Protein AF-A0A8C3SRJ4-F1 (afdb_monomer_lite)

pLDDT: mean 79.78, std 18.65, range [22.62, 96.81]

Radius of gyration: 18.65 Å; chains: 1; bounding box: 43×56×43 Å

Organism: Chelydra serpentina (NCBI:txid8475)

Foldseek 3Di:
DDDPPPPVDDQWAACADPVLNVQLLVVLLVLADPQWLVLSVVSVLCVLVVDDDPDPVVSVVVCNSNRTDSVSSVVVVVVVVVVVVVCVVVVNDDDDDDRPDPVVSLVVLLVLCVVQVQQKWFDDPQPQWTQRPNPRDTAGEDCSMSQNSHPVRDGPAGMWGADDFDPVPRRYTHTIGHDDPPSDDVPDDDPDPDDDDD

InterPro domains:
  IPR011709 DEAD-box helicase, OB fold [PF07717] (108-181)

Secondary structure (DSSP, 8-state):
--------S-TTB----HHHHHHHHHHHGGG--TTBHHHHHHHHHHHHHHS--S-HHHHHHHHHHTTB-HHHHHHHHHHHHHHHHHHHHTT---PPP-TTSHHHHHHHHHHHHHHHTTSEEEESSSSSEEEETTT--EEE--TTSHHHHSSSPPPPPSEEEEEEEETTTTTEEEEEEE--TT---TT-----------

Sequence (198 aa):
PFPACFSPASPCFVTPAARSEEAAALRRRALLHPDGDHFTLINVFNAFHSHPSPADELEEGWCRQHGLSGAGLRLAGVVRAELLEVMQRIELPVSPPAFGTDHNVLNLKRALISGYFLKVARDIDGSGNYVMLTHKHVAHLPPHCCYVVRRPPPRPPPWVLYHEFTISQDNCLRVVSEIQPHMECPGGGMAGEGLGEA

Structure (mmCIF, N/CA/C/O backbone):
data_AF-A0A8C3SRJ4-F1
#
_entry.id   AF-A0A8C3SRJ4-F1
#
loop_
_atom_site.group_PDB
_atom_site.id
_atom_site.type_symbol
_atom_site.label_atom_id
_atom_site.label_alt_id
_atom_site.label_comp_id
_atom_site.label_asym_id
_atom_site.label_entity_id
_atom_site.label_seq_id
_atom_site.pdbx_PDB_ins_code
_atom_site.Cartn_x
_atom_site.Cartn_y
_atom_site.Cartn_z
_atom_site.occupancy
_atom_site.B_iso_or_equiv
_atom_site.auth_seq_id
_atom_site.auth_comp_id
_atom_site.auth_asym_id
_atom_site.auth_atom_id
_atom_site.pdbx_PDB_model_num
ATOM 1 N N . PRO A 1 1 ? -13.735 20.406 -25.208 1.00 35.25 1 PRO A N 1
ATOM 2 C CA . PRO A 1 1 ? -13.379 20.750 -23.812 1.00 35.25 1 PRO A CA 1
ATOM 3 C C . PRO A 1 1 ? -13.973 19.711 -22.841 1.00 35.25 1 PRO A C 1
ATOM 5 O O . PRO A 1 1 ? -15.081 19.869 -22.350 1.00 35.25 1 PRO A O 1
ATOM 8 N N . PHE A 1 2 ? -13.261 18.601 -22.670 1.00 22.62 2 PHE A N 1
ATOM 9 C CA . PHE A 1 2 ? -13.611 17.420 -21.868 1.00 22.62 2 PHE A CA 1
ATOM 10 C C . PHE A 1 2 ? -12.277 16.834 -21.358 1.00 22.62 2 PHE A C 1
ATOM 12 O O . PHE A 1 2 ? -11.258 17.033 -22.018 1.00 22.62 2 PHE A O 1
ATOM 19 N N . PRO A 1 3 ? -12.232 16.143 -20.213 1.00 36.38 3 PRO A N 1
ATOM 20 C CA . PRO A 1 3 ? -12.130 16.712 -18.874 1.00 36.38 3 PRO A CA 1
ATOM 21 C C . PRO A 1 3 ? -10.800 16.318 -18.200 1.00 36.38 3 PRO A C 1
ATOM 23 O O . PRO A 1 3 ? -10.356 15.177 -18.281 1.00 36.38 3 PRO A O 1
ATOM 26 N N . ALA A 1 4 ? -10.184 17.240 -17.461 1.00 29.16 4 ALA A N 1
ATOM 27 C CA . ALA A 1 4 ? -9.038 16.945 -16.601 1.00 29.16 4 ALA A CA 1
ATOM 28 C C . ALA A 1 4 ? -9.515 16.440 -15.224 1.00 29.16 4 ALA A C 1
ATOM 30 O O . ALA A 1 4 ? -9.328 17.098 -14.209 1.00 29.16 4 ALA A O 1
ATOM 31 N N . CYS A 1 5 ? -10.164 15.274 -15.195 1.00 30.75 5 CYS A N 1
ATOM 32 C CA . CYS A 1 5 ? -10.421 14.507 -13.969 1.00 30.75 5 CYS A CA 1
ATOM 33 C C . CYS A 1 5 ? -9.916 13.077 -14.166 1.00 30.75 5 CYS A C 1
ATOM 35 O O . CYS A 1 5 ? -10.663 12.109 -14.120 1.00 30.75 5 CYS A O 1
ATOM 37 N N . PHE A 1 6 ? -8.617 12.952 -14.406 1.00 29.06 6 PHE A N 1
ATOM 38 C CA . PHE A 1 6 ? -7.892 11.719 -14.143 1.00 29.06 6 PHE A CA 1
ATOM 39 C C . PHE A 1 6 ? -6.779 12.110 -13.179 1.00 29.06 6 PHE A C 1
ATOM 41 O O . PHE A 1 6 ? -5.656 12.377 -13.590 1.00 29.06 6 PHE A O 1
ATOM 48 N N . SER A 1 7 ? -7.123 12.269 -11.897 1.00 34.28 7 SER A N 1
ATOM 49 C CA . SER A 1 7 ? -6.090 12.221 -10.866 1.00 34.28 7 SER A CA 1
ATOM 50 C C . SER A 1 7 ? -5.742 10.745 -10.712 1.00 34.28 7 SER A C 1
ATOM 52 O O . SER A 1 7 ? -6.595 9.975 -10.276 1.00 34.28 7 SER A O 1
ATOM 54 N N . PRO A 1 8 ? -4.538 10.315 -11.103 1.00 37.69 8 PRO A N 1
ATOM 55 C CA . PRO A 1 8 ? -4.132 8.923 -11.044 1.00 37.69 8 PRO A CA 1
ATOM 56 C C . PRO A 1 8 ? -3.558 8.584 -9.657 1.00 37.69 8 PRO A C 1
ATOM 58 O O . PRO A 1 8 ? -2.796 7.635 -9.508 1.00 37.69 8 PRO A O 1
ATOM 61 N N . ALA A 1 9 ? -3.855 9.396 -8.643 1.00 44.12 9 ALA A N 1
ATOM 62 C CA . ALA A 1 9 ? -3.396 9.173 -7.289 1.00 44.12 9 ALA A CA 1
ATOM 63 C C . ALA A 1 9 ? -4.431 8.337 -6.530 1.00 44.12 9 ALA A C 1
ATOM 65 O O . ALA A 1 9 ? -5.631 8.600 -6.623 1.00 44.12 9 ALA A O 1
ATOM 66 N N . SER A 1 10 ? -3.970 7.348 -5.754 1.00 54.66 10 SER A N 1
ATOM 67 C CA . SER A 1 10 ? -4.815 6.690 -4.752 1.00 54.66 10 SER A CA 1
ATOM 68 C C . SER A 1 10 ? -5.526 7.766 -3.923 1.00 54.66 10 SER A C 1
ATOM 70 O O . SER A 1 10 ? -4.912 8.805 -3.675 1.00 54.66 10 SER A O 1
ATOM 72 N N . PRO A 1 11 ? -6.767 7.557 -3.454 1.00 59.72 11 PRO A N 1
ATOM 73 C CA . PRO A 1 11 ? -7.612 8.627 -2.905 1.00 59.72 11 PRO A CA 1
ATOM 74 C C . PRO A 1 11 ? -6.983 9.412 -1.739 1.00 59.72 11 PRO A C 1
ATOM 76 O O . PRO A 1 11 ? -7.417 10.523 -1.442 1.00 59.72 11 PRO A O 1
ATOM 79 N N . CYS A 1 12 ? -5.946 8.861 -1.100 1.00 57.97 12 CYS A N 1
ATOM 80 C CA . CYS A 1 12 ? -5.184 9.483 -0.019 1.00 57.97 12 CYS A CA 1
ATOM 81 C C . CYS A 1 12 ? -3.989 10.339 -0.481 1.00 57.97 12 CYS A C 1
ATOM 83 O O . CYS A 1 12 ? -3.553 11.208 0.272 1.00 57.97 12 CYS A O 1
ATOM 85 N N . PHE A 1 13 ? -3.440 10.123 -1.678 1.00 63.12 13 PHE A N 1
ATOM 86 C CA . PHE A 1 13 ? -2.314 10.894 -2.206 1.00 63.12 13 PHE A CA 1
ATOM 87 C C . PHE A 1 13 ? -2.813 11.997 -3.140 1.00 63.12 13 PHE A C 1
ATOM 89 O O . PHE A 1 13 ? -3.710 11.797 -3.951 1.00 63.12 13 PHE A O 1
ATOM 96 N N . VAL A 1 14 ? -2.208 13.174 -3.041 1.00 68.62 14 VAL A N 1
ATOM 97 C CA . VAL A 1 14 ? -2.399 14.278 -3.984 1.00 68.62 14 VAL A CA 1
ATOM 98 C C . VAL A 1 14 ? -1.037 14.590 -4.584 1.00 68.62 14 VAL A C 1
ATOM 100 O O . VAL A 1 14 ? -0.013 14.455 -3.907 1.00 68.62 14 VAL A O 1
ATOM 103 N N . THR A 1 15 ? -1.006 14.991 -5.852 1.00 66.12 15 THR A N 1
ATOM 104 C CA . THR A 1 15 ? 0.202 15.564 -6.448 1.00 66.12 15 THR A CA 1
ATOM 105 C C . THR A 1 15 ? 0.353 16.990 -5.912 1.00 66.12 15 THR A C 1
ATOM 107 O O . THR A 1 15 ? -0.453 17.853 -6.272 1.00 66.12 15 THR A O 1
ATOM 110 N N . PRO A 1 16 ? 1.308 17.263 -5.004 1.00 59.84 16 PRO A N 1
ATOM 111 C CA . PRO A 1 16 ? 1.555 18.624 -4.538 1.00 59.84 16 PRO A CA 1
ATOM 112 C C . PRO A 1 16 ? 2.068 19.502 -5.692 1.00 59.84 16 PRO A C 1
ATOM 114 O O . PRO A 1 16 ? 2.528 19.002 -6.716 1.00 59.84 16 PRO A O 1
ATOM 117 N N . ALA A 1 17 ? 2.016 20.826 -5.528 1.00 64.06 17 ALA A N 1
ATOM 118 C CA . ALA A 1 17 ? 2.654 21.736 -6.477 1.00 64.06 17 ALA A CA 1
ATOM 119 C C . ALA A 1 17 ? 4.147 21.382 -6.627 1.00 64.06 17 ALA A C 1
ATOM 121 O O . ALA A 1 17 ? 4.797 21.068 -5.632 1.00 64.06 17 ALA A O 1
ATOM 122 N N . ALA A 1 18 ? 4.712 21.487 -7.836 1.00 63.03 18 ALA A N 1
ATOM 123 C CA . ALA A 1 18 ? 6.081 21.037 -8.138 1.00 63.03 18 ALA A CA 1
ATOM 124 C C . ALA A 1 18 ? 7.147 21.557 -7.147 1.00 63.03 18 ALA A C 1
ATOM 126 O O . ALA A 1 18 ? 8.089 20.856 -6.797 1.00 63.03 18 ALA A O 1
ATOM 127 N N . ARG A 1 19 ? 6.967 22.777 -6.617 1.00 60.31 19 ARG A N 1
ATOM 128 C CA . ARG A 1 19 ? 7.871 23.386 -5.625 1.00 60.31 19 ARG A CA 1
ATOM 129 C C . ARG A 1 19 ? 7.817 22.729 -4.237 1.00 60.31 19 ARG A C 1
ATOM 131 O O . ARG A 1 19 ? 8.781 22.832 -3.486 1.00 60.31 19 ARG A O 1
ATOM 138 N N . SER A 1 20 ? 6.700 22.106 -3.865 1.00 70.12 20 SER A N 1
ATOM 139 C CA . SER A 1 20 ? 6.521 21.431 -2.573 1.00 70.12 20 SER A CA 1
ATOM 140 C C . SER A 1 20 ? 6.596 19.907 -2.664 1.00 70.12 20 SER A C 1
ATOM 142 O O . SER A 1 20 ? 6.539 19.244 -1.629 1.00 70.12 20 SER A O 1
ATOM 144 N N . GLU A 1 21 ? 6.773 19.347 -3.861 1.00 74.50 21 GLU A N 1
ATOM 145 C CA . GLU A 1 21 ? 6.826 17.903 -4.090 1.00 74.50 21 GLU A CA 1
ATOM 146 C C . GLU A 1 2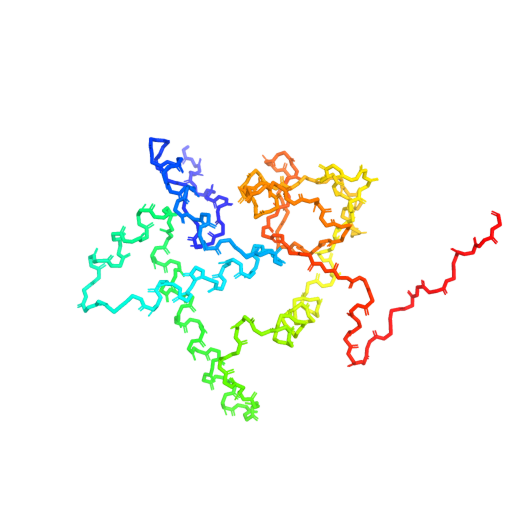1 ? 7.989 17.226 -3.368 1.00 74.50 21 GLU A C 1
ATOM 148 O O . GLU A 1 21 ? 7.778 16.255 -2.642 1.00 74.50 21 GLU A O 1
ATOM 153 N N . GLU A 1 22 ? 9.195 17.783 -3.467 1.00 78.25 22 GLU A N 1
ATOM 154 C CA . GLU A 1 22 ? 10.373 17.222 -2.803 1.00 78.25 22 GLU A CA 1
ATOM 155 C C . GLU A 1 22 ? 10.257 17.287 -1.272 1.00 78.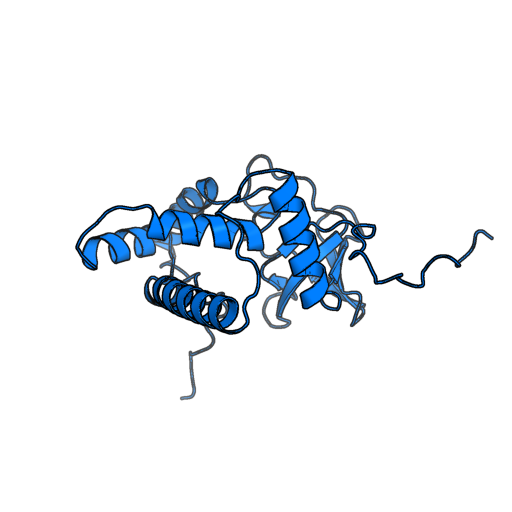25 22 GLU A C 1
ATOM 157 O O . GLU A 1 22 ? 10.558 16.319 -0.570 1.00 78.25 22 GLU A O 1
ATOM 162 N N . ALA A 1 23 ? 9.738 18.398 -0.742 1.00 82.31 23 ALA A N 1
ATOM 163 C CA . ALA A 1 23 ? 9.513 18.568 0.690 1.00 82.31 23 ALA A CA 1
ATOM 164 C C . ALA A 1 23 ? 8.436 17.607 1.222 1.00 82.31 23 ALA A C 1
ATOM 166 O O . ALA A 1 23 ? 8.608 17.013 2.290 1.00 82.31 23 ALA A O 1
ATOM 167 N N . ALA A 1 24 ? 7.344 17.420 0.475 1.00 82.56 24 ALA A N 1
ATOM 168 C CA . ALA A 1 24 ? 6.298 16.461 0.814 1.00 82.56 24 ALA A CA 1
ATOM 169 C C . ALA A 1 24 ? 6.824 15.021 0.753 1.00 82.56 24 ALA A C 1
ATOM 171 O O . ALA A 1 24 ? 6.585 14.239 1.675 1.00 82.56 24 ALA A O 1
ATOM 172 N N . ALA A 1 25 ? 7.596 14.680 -0.282 1.00 79.88 25 ALA A N 1
ATOM 173 C CA . ALA A 1 25 ? 8.234 13.376 -0.413 1.00 79.88 25 ALA A CA 1
ATOM 174 C C . ALA A 1 25 ? 9.190 13.097 0.754 1.00 79.88 25 ALA A C 1
ATOM 176 O O . ALA A 1 25 ? 9.154 12.005 1.320 1.00 79.88 25 ALA A O 1
ATOM 177 N N . LEU A 1 26 ? 9.993 14.086 1.164 1.00 83.94 26 LEU A N 1
ATOM 178 C CA . LEU A 1 26 ? 10.893 13.972 2.312 1.00 83.94 26 LEU A CA 1
ATOM 179 C C . LEU A 1 26 ? 10.125 13.698 3.610 1.00 83.94 26 LEU A C 1
ATOM 181 O O . LEU A 1 26 ? 10.503 12.796 4.354 1.00 83.94 26 LEU A O 1
ATOM 185 N N . ARG A 1 27 ? 9.028 14.420 3.859 1.00 85.81 27 ARG A N 1
ATOM 186 C CA . ARG A 1 27 ? 8.182 14.201 5.045 1.00 85.81 27 ARG A CA 1
ATOM 187 C C . ARG A 1 27 ? 7.527 12.821 5.031 1.00 85.81 27 ARG A C 1
ATOM 189 O O . ARG A 1 27 ? 7.536 12.131 6.047 1.00 85.81 27 ARG A O 1
ATOM 196 N N . ARG A 1 28 ? 7.045 12.368 3.868 1.00 86.06 28 ARG A N 1
ATOM 197 C CA . ARG A 1 28 ? 6.482 11.017 3.700 1.00 86.06 28 ARG A CA 1
ATOM 198 C C . ARG A 1 28 ? 7.488 9.907 3.994 1.00 86.06 28 ARG A C 1
ATOM 200 O O . ARG A 1 28 ? 7.049 8.822 4.359 1.00 86.06 28 ARG A O 1
ATOM 207 N N . ARG A 1 29 ? 8.806 10.146 3.894 1.00 87.06 29 ARG A N 1
ATOM 208 C CA . ARG A 1 29 ? 9.823 9.111 4.179 1.00 87.06 29 ARG A CA 1
ATOM 209 C C . ARG A 1 29 ? 9.685 8.507 5.573 1.00 87.06 29 ARG A C 1
ATOM 211 O O . ARG A 1 29 ? 9.890 7.308 5.712 1.00 87.06 29 ARG A O 1
ATOM 218 N N . ALA A 1 30 ? 9.304 9.310 6.567 1.00 88.69 30 ALA A N 1
ATOM 219 C CA . ALA A 1 30 ? 9.098 8.841 7.938 1.00 88.69 30 ALA A CA 1
ATOM 220 C C . ALA A 1 30 ? 7.876 7.914 8.086 1.00 88.69 30 ALA A C 1
ATOM 222 O O . ALA A 1 30 ? 7.791 7.164 9.051 1.00 88.69 30 ALA A O 1
ATOM 223 N N . LEU A 1 31 ? 6.944 7.954 7.129 1.00 91.25 31 LEU A N 1
ATOM 224 C CA . LEU A 1 31 ? 5.723 7.147 7.123 1.00 91.25 31 LEU A CA 1
ATOM 225 C C . LEU A 1 31 ? 5.881 5.851 6.312 1.00 91.25 31 LEU A C 1
ATOM 227 O O . LEU A 1 31 ? 5.009 4.984 6.379 1.00 91.25 31 LEU A O 1
ATOM 231 N N . LEU A 1 32 ? 6.973 5.702 5.551 1.00 92.25 32 LEU A N 1
ATOM 232 C CA . LEU A 1 32 ? 7.214 4.529 4.709 1.00 92.25 32 LEU A CA 1
ATOM 233 C C . LEU A 1 32 ? 7.404 3.280 5.569 1.00 92.25 32 LEU A C 1
ATOM 235 O O . LEU A 1 32 ? 8.258 3.241 6.453 1.00 92.25 32 LEU A O 1
ATOM 239 N N . HIS A 1 33 ? 6.650 2.234 5.255 1.00 93.12 33 HIS A N 1
ATOM 240 C CA . HIS A 1 33 ? 6.781 0.936 5.899 1.00 93.12 33 HIS A CA 1
ATOM 241 C C . HIS A 1 33 ? 7.671 0.002 5.060 1.00 93.12 33 HIS A C 1
ATOM 243 O O . HIS A 1 33 ? 7.551 -0.001 3.831 1.00 93.12 33 HIS A O 1
ATOM 249 N N . PRO A 1 34 ? 8.556 -0.808 5.674 1.00 91.62 34 PRO A N 1
ATOM 250 C CA . PRO A 1 34 ? 9.410 -1.741 4.936 1.00 91.62 34 PRO A CA 1
ATOM 251 C C . PRO A 1 34 ? 8.627 -2.793 4.137 1.00 91.62 34 PRO A C 1
ATOM 253 O O . PRO A 1 34 ? 9.031 -3.114 3.025 1.00 91.62 34 PRO A O 1
ATOM 256 N N . ASP A 1 35 ? 7.498 -3.271 4.664 1.00 92.25 35 ASP A N 1
ATOM 257 C CA . ASP A 1 35 ? 6.667 -4.300 4.016 1.00 92.25 35 ASP A CA 1
ATOM 258 C C . ASP A 1 35 ? 5.810 -3.818 2.833 1.00 92.25 35 ASP A C 1
ATOM 260 O O . ASP A 1 35 ? 5.137 -4.632 2.195 1.00 92.25 35 ASP A O 1
ATOM 264 N N . GLY A 1 36 ? 5.801 -2.519 2.519 1.00 93.25 36 GLY A N 1
ATOM 265 C CA . GLY A 1 36 ? 5.158 -2.024 1.303 1.00 93.25 36 GLY A CA 1
ATOM 266 C C . GLY A 1 36 ? 4.290 -0.781 1.453 1.00 93.25 36 GLY A C 1
ATOM 267 O O . GLY A 1 36 ? 4.077 -0.236 2.542 1.00 93.25 36 GLY A O 1
ATOM 268 N N . ASP A 1 37 ? 3.712 -0.371 0.331 1.00 93.06 37 ASP A N 1
ATOM 269 C CA . ASP A 1 37 ? 2.851 0.802 0.235 1.00 93.06 37 ASP A CA 1
ATOM 270 C C . ASP A 1 37 ? 1.503 0.592 0.944 1.00 93.06 37 ASP A C 1
ATOM 272 O O . ASP A 1 37 ? 0.995 1.530 1.551 1.00 93.06 37 ASP A O 1
ATOM 276 N N . HIS A 1 38 ? 0.939 -0.627 0.962 1.00 93.94 38 HIS A N 1
ATOM 277 C CA . HIS A 1 38 ? -0.300 -0.898 1.714 1.00 93.94 38 HIS A CA 1
ATOM 278 C C . HIS A 1 38 ? -0.115 -0.637 3.217 1.00 93.94 38 HIS A C 1
ATOM 280 O O . HIS A 1 38 ? -0.961 -0.029 3.867 1.00 93.94 38 HIS A O 1
ATOM 286 N N . PHE A 1 39 ? 1.033 -1.037 3.763 1.00 94.69 39 PHE A N 1
ATOM 287 C CA . PHE A 1 39 ? 1.398 -0.773 5.155 1.00 94.69 39 PHE A CA 1
ATOM 288 C C . PHE A 1 39 ? 1.703 0.711 5.385 1.00 94.69 39 PHE A C 1
ATOM 290 O O . PHE A 1 39 ? 1.330 1.278 6.409 1.00 94.69 39 PHE A O 1
ATOM 297 N N . THR A 1 40 ? 2.325 1.363 4.402 1.00 93.56 40 THR A N 1
ATOM 298 C CA . THR A 1 40 ? 2.552 2.814 4.410 1.00 93.56 40 THR A CA 1
ATOM 299 C C . THR A 1 40 ? 1.229 3.585 4.464 1.00 93.56 40 THR A C 1
ATOM 301 O O . THR A 1 40 ? 1.124 4.560 5.202 1.00 93.56 40 THR A O 1
ATOM 304 N N . LEU A 1 41 ? 0.188 3.144 3.752 1.00 93.19 41 LEU A N 1
ATOM 305 C CA . LEU A 1 41 ? -1.145 3.753 3.826 1.00 93.19 41 LEU A CA 1
ATOM 306 C C . LEU A 1 41 ? -1.750 3.646 5.234 1.00 93.19 41 LEU A C 1
ATOM 308 O O . LEU A 1 41 ? -2.363 4.605 5.702 1.00 93.19 41 LEU A O 1
ATOM 312 N N . ILE A 1 42 ? -1.525 2.531 5.937 1.00 93.56 42 ILE A N 1
ATOM 313 C CA . ILE A 1 42 ? -1.945 2.371 7.339 1.00 93.56 42 ILE A CA 1
ATOM 314 C C . ILE A 1 42 ? -1.169 3.333 8.248 1.00 93.56 42 ILE A C 1
ATOM 316 O O . ILE A 1 42 ? -1.778 4.004 9.080 1.00 93.56 42 ILE A O 1
ATOM 320 N N . ASN A 1 43 ? 0.147 3.472 8.058 1.00 93.56 43 ASN A N 1
ATOM 321 C CA . ASN A 1 43 ? 0.952 4.465 8.780 1.00 93.56 43 ASN A CA 1
ATOM 322 C C . ASN A 1 43 ? 0.435 5.888 8.569 1.00 93.56 43 ASN A C 1
ATOM 324 O O . ASN A 1 43 ? 0.293 6.639 9.530 1.00 93.56 43 ASN A O 1
ATOM 328 N N . VAL A 1 44 ? 0.142 6.254 7.320 1.00 92.62 44 VAL A N 1
ATOM 329 C CA . VAL A 1 44 ? -0.395 7.571 6.959 1.00 92.62 44 VAL A CA 1
ATOM 330 C C . VAL A 1 44 ? -1.740 7.811 7.645 1.00 92.62 44 VAL A C 1
ATOM 332 O O . VAL A 1 44 ? -1.940 8.870 8.236 1.00 92.62 44 VAL A O 1
ATOM 335 N N . PHE A 1 45 ? -2.639 6.825 7.603 1.00 91.69 45 PHE A N 1
ATOM 336 C CA . PHE A 1 45 ? -3.941 6.895 8.261 1.00 91.69 45 PHE A CA 1
ATOM 337 C C . PHE A 1 45 ? -3.807 7.056 9.780 1.00 91.69 45 PHE A C 1
ATOM 339 O O . PHE A 1 45 ? -4.438 7.938 10.362 1.00 91.69 45 PHE A O 1
ATOM 346 N N . ASN A 1 46 ? -2.959 6.245 10.418 1.00 91.44 46 ASN A N 1
ATOM 347 C CA . ASN A 1 46 ? -2.721 6.308 11.858 1.00 91.44 46 ASN A CA 1
ATOM 348 C C . ASN A 1 46 ? -2.087 7.642 12.262 1.00 91.44 46 ASN A C 1
ATOM 350 O O . ASN A 1 46 ? -2.522 8.242 13.238 1.00 91.44 46 ASN A O 1
ATOM 354 N N . ALA A 1 47 ? -1.106 8.133 11.499 1.00 90.38 47 ALA A N 1
ATOM 355 C CA . ALA A 1 47 ? -0.471 9.422 11.752 1.00 90.38 47 ALA A CA 1
ATOM 356 C C . ALA A 1 47 ? -1.495 10.561 11.679 1.00 90.38 47 ALA A C 1
ATOM 358 O O . ALA A 1 47 ? -1.576 11.354 12.615 1.00 90.38 47 ALA A O 1
ATOM 359 N N . PHE A 1 48 ? -2.330 10.577 10.634 1.00 88.00 48 PHE A N 1
ATOM 360 C CA . PHE A 1 48 ? -3.399 11.562 10.465 1.00 88.00 48 PHE A CA 1
ATOM 361 C C . PHE A 1 48 ? -4.355 11.600 11.670 1.00 88.00 48 PHE A C 1
ATOM 363 O O . PHE A 1 48 ? -4.623 12.679 12.184 1.00 88.00 48 PHE A O 1
ATOM 370 N N . HIS A 1 49 ? -4.787 10.441 12.180 1.00 84.69 49 HIS A N 1
ATOM 371 C CA . HIS A 1 49 ? -5.718 10.356 13.319 1.00 84.69 49 HIS A CA 1
ATOM 372 C C . HIS A 1 49 ? -5.046 10.479 14.698 1.00 84.69 49 HIS A C 1
ATOM 374 O O . HIS A 1 49 ? -5.725 10.711 15.695 1.00 84.69 49 HIS A O 1
ATOM 380 N N . SER A 1 50 ? -3.725 10.295 14.786 1.00 83.38 50 SER A N 1
ATOM 381 C CA . SER A 1 50 ? -2.970 10.419 16.040 1.00 83.38 50 SER A CA 1
ATOM 382 C C . SER A 1 50 ? -2.696 11.864 16.439 1.00 83.38 50 SER A C 1
ATOM 384 O O . SER A 1 50 ? -2.395 12.117 17.603 1.00 83.38 50 SER A O 1
ATOM 386 N N . HIS A 1 51 ? -2.774 12.804 15.493 1.00 68.62 51 HIS A N 1
ATOM 387 C CA . HIS A 1 51 ? -2.597 14.218 15.777 1.00 68.62 51 HIS A CA 1
ATOM 388 C C . HIS A 1 51 ? -3.805 14.726 16.576 1.00 68.62 51 HIS A C 1
ATOM 390 O O . HIS A 1 51 ? -4.907 14.795 16.037 1.00 68.62 51 HIS A O 1
ATOM 396 N N . PRO A 1 52 ? -3.630 15.101 17.857 1.00 53.97 52 PRO A N 1
ATOM 397 C CA . PRO A 1 52 ? -4.720 15.653 18.634 1.00 53.97 52 PRO A CA 1
ATOM 398 C C . PRO A 1 52 ? -4.901 17.101 18.183 1.00 53.97 52 PRO A C 1
ATOM 400 O O . PRO A 1 52 ? -4.095 17.963 18.543 1.00 53.97 52 PRO A O 1
ATOM 403 N N . SER A 1 53 ? -5.920 17.410 17.380 1.00 55.12 53 SER A N 1
ATOM 404 C CA . SER A 1 53 ? -6.307 18.811 17.242 1.00 55.12 53 SER A CA 1
ATOM 405 C C . SER A 1 53 ? -7.803 19.031 17.024 1.00 55.12 53 SER A C 1
ATOM 407 O O . SER A 1 53 ? -8.396 18.379 16.175 1.00 55.12 53 SER A O 1
ATOM 409 N N . PRO A 1 54 ? -8.411 19.972 17.768 1.00 47.59 54 PRO A N 1
ATOM 410 C CA . PRO A 1 54 ? -9.840 20.275 17.729 1.00 47.59 54 PRO A CA 1
ATOM 411 C C . PRO A 1 54 ? -10.257 21.228 16.585 1.00 47.59 54 PRO A C 1
ATOM 413 O O . PRO A 1 54 ? -11.281 21.895 16.709 1.00 47.59 54 PRO A O 1
ATOM 416 N N . ALA A 1 55 ? -9.484 21.342 15.496 1.00 58.00 55 ALA A N 1
ATOM 417 C CA . ALA A 1 55 ? -9.785 22.261 14.393 1.00 58.00 55 ALA A CA 1
ATOM 418 C C . ALA A 1 55 ? -9.375 21.699 13.019 1.00 58.00 55 ALA A C 1
ATOM 420 O O . ALA A 1 55 ? -8.205 21.371 12.802 1.00 58.00 55 ALA A O 1
ATOM 421 N N . ASP A 1 56 ? -10.325 21.696 12.076 1.00 61.75 56 ASP A N 1
ATOM 422 C CA . ASP A 1 56 ? -10.161 21.258 10.678 1.00 61.75 56 ASP A CA 1
ATOM 423 C C . ASP A 1 56 ? -8.945 21.905 9.974 1.00 61.75 56 ASP A C 1
ATOM 425 O O . ASP A 1 56 ? -8.295 21.299 9.120 1.00 61.75 56 ASP A O 1
ATOM 429 N N . GLU A 1 57 ? -8.577 23.132 10.359 1.00 61.22 57 GLU A N 1
ATOM 430 C CA . GLU A 1 57 ? -7.475 23.886 9.749 1.00 61.22 57 GLU A CA 1
ATOM 431 C C . GLU A 1 57 ? -6.089 23.263 9.999 1.00 61.22 57 GLU A C 1
ATOM 433 O O . GLU A 1 57 ? -5.213 23.317 9.123 1.00 61.22 57 GLU A O 1
ATOM 438 N N . LEU A 1 58 ? -5.875 22.653 11.173 1.00 62.59 58 LEU A N 1
ATOM 439 C CA . LEU A 1 58 ? -4.591 22.033 11.517 1.00 62.59 58 LEU A CA 1
ATOM 440 C C . LEU A 1 58 ? -4.412 20.693 10.780 1.00 62.59 58 LEU A C 1
ATOM 442 O O . LEU A 1 58 ? -3.311 20.388 10.307 1.00 62.59 58 LEU A O 1
ATOM 446 N N . GLU A 1 59 ? -5.504 19.941 10.607 1.00 68.12 59 GLU A N 1
ATOM 447 C CA . GLU A 1 59 ? -5.543 18.695 9.830 1.00 68.12 59 GLU A CA 1
ATOM 448 C C . GLU A 1 59 ? -5.247 18.935 8.346 1.00 68.12 59 GLU A C 1
ATOM 450 O O . GLU A 1 59 ? -4.437 18.228 7.729 1.00 68.12 59 GLU A O 1
ATOM 455 N N . GLU A 1 60 ? -5.852 19.972 7.760 1.00 75.44 60 GLU A N 1
ATOM 456 C CA . GLU A 1 60 ? -5.561 20.351 6.380 1.00 75.44 60 GLU A CA 1
ATOM 457 C C . GLU A 1 60 ? -4.118 20.833 6.204 1.00 75.44 60 GLU A C 1
ATOM 459 O O . GLU A 1 60 ? -3.484 20.543 5.184 1.00 75.44 60 GLU A O 1
ATOM 464 N N . GLY A 1 61 ? -3.573 21.546 7.194 1.00 83.75 61 GLY A N 1
ATOM 465 C CA . GLY A 1 61 ? -2.169 21.949 7.216 1.00 83.75 61 GLY A CA 1
ATOM 466 C C . GLY A 1 61 ? -1.226 20.749 7.135 1.00 83.75 61 GLY A C 1
ATOM 467 O O . GLY A 1 61 ? -0.312 20.740 6.303 1.00 83.75 61 GLY A O 1
ATOM 468 N N . TRP A 1 62 ? -1.478 19.713 7.940 1.00 86.19 62 TRP A N 1
ATOM 469 C CA . TRP A 1 62 ? -0.694 18.478 7.917 1.00 86.19 62 TRP A CA 1
ATOM 470 C C . TRP A 1 62 ? -0.802 17.756 6.572 1.00 86.19 62 TRP A C 1
ATOM 472 O O . TRP A 1 62 ? 0.225 17.397 5.984 1.00 86.19 62 TRP A O 1
ATOM 482 N N . CYS A 1 63 ? -2.019 17.613 6.038 1.00 87.44 63 CYS A N 1
ATOM 483 C CA . CYS A 1 63 ? -2.245 16.986 4.737 1.00 87.44 63 CYS A CA 1
ATOM 484 C C . CYS A 1 63 ? -1.505 17.730 3.623 1.00 87.44 63 CYS A C 1
ATOM 486 O O . CYS A 1 63 ? -0.780 17.104 2.853 1.00 87.44 63 CYS A O 1
ATOM 488 N N . ARG A 1 64 ? -1.593 19.066 3.575 1.00 84.94 64 ARG A N 1
ATOM 489 C CA . ARG A 1 64 ? -0.872 19.887 2.586 1.00 84.94 64 ARG A CA 1
ATOM 490 C C . ARG A 1 64 ? 0.641 19.690 2.665 1.00 84.94 64 ARG A C 1
ATOM 492 O O . ARG A 1 64 ? 1.282 19.508 1.632 1.00 84.94 64 ARG A O 1
ATOM 499 N N . GLN A 1 65 ? 1.212 19.680 3.871 1.00 86.44 65 GLN A N 1
ATOM 500 C CA . GLN A 1 65 ? 2.654 19.478 4.064 1.00 86.44 65 GLN A CA 1
ATOM 501 C C . GLN A 1 65 ? 3.130 18.105 3.583 1.00 86.44 65 GLN A C 1
ATOM 503 O O . GLN A 1 65 ? 4.247 17.988 3.084 1.00 86.44 65 GLN A O 1
ATOM 508 N N . HIS A 1 66 ? 2.288 17.081 3.711 1.00 86.94 66 HIS A N 1
ATOM 509 C CA . HIS A 1 66 ? 2.577 15.725 3.252 1.00 86.94 66 HIS A CA 1
ATOM 510 C C . HIS A 1 66 ? 2.019 15.448 1.847 1.00 86.94 66 HIS A C 1
ATOM 512 O O . HIS A 1 66 ? 2.117 14.321 1.378 1.00 86.94 66 HIS A O 1
ATOM 518 N N . GLY A 1 67 ? 1.424 16.428 1.157 1.00 86.50 67 GLY A N 1
ATOM 519 C CA . GLY A 1 67 ? 0.745 16.251 -0.135 1.00 86.50 67 GLY A CA 1
ATOM 520 C C . GLY A 1 67 ? -0.380 15.201 -0.115 1.00 86.50 67 GLY A C 1
ATOM 521 O O . GLY A 1 67 ? -0.539 14.443 -1.063 1.00 86.50 67 GLY A O 1
ATOM 522 N N . LEU A 1 68 ? -1.090 15.051 0.992 1.00 88.00 68 LEU A N 1
ATOM 523 C CA . LEU A 1 68 ? -2.156 14.066 1.160 1.00 88.00 68 LEU A CA 1
ATOM 524 C C . LEU A 1 68 ? -3.529 14.708 0.961 1.00 88.00 68 LEU A C 1
ATOM 526 O O . LEU A 1 68 ? -3.696 15.921 1.099 1.00 88.00 68 LEU A O 1
ATOM 530 N N . SER A 1 69 ? -4.520 13.878 0.657 1.00 87.81 69 SER A N 1
ATOM 531 C CA . SER A 1 69 ? -5.918 14.289 0.560 1.00 87.81 69 SER A CA 1
ATOM 532 C C . SER A 1 69 ? -6.571 14.182 1.934 1.00 87.81 69 SER A C 1
ATOM 534 O O . SER A 1 69 ? -6.894 13.081 2.381 1.00 87.81 69 SER A O 1
ATOM 536 N N . GLY A 1 70 ? -6.805 15.318 2.598 1.00 86.31 70 GLY A N 1
ATOM 537 C CA . GLY A 1 70 ? -7.542 15.335 3.868 1.00 86.31 70 GLY A CA 1
ATOM 538 C C . GLY A 1 70 ? -8.960 14.777 3.717 1.00 86.31 70 GLY A C 1
ATOM 539 O O . GLY A 1 70 ? -9.409 13.986 4.539 1.00 86.31 70 GLY A O 1
ATOM 540 N N . ALA A 1 71 ? -9.634 15.092 2.605 1.00 86.12 71 ALA A N 1
ATOM 541 C CA . ALA A 1 71 ? -10.944 14.528 2.283 1.00 86.12 71 ALA A CA 1
ATOM 542 C C . ALA A 1 71 ? -10.895 12.998 2.115 1.00 86.12 71 ALA A C 1
ATOM 544 O O . ALA A 1 71 ? -11.765 12.300 2.631 1.00 86.12 71 ALA A O 1
ATOM 545 N N . GLY A 1 72 ? -9.862 12.475 1.446 1.00 87.50 72 GLY A N 1
ATOM 546 C CA . GLY A 1 72 ? -9.667 11.033 1.281 1.00 87.50 72 GLY A CA 1
ATOM 547 C C . GLY A 1 72 ? -9.421 10.315 2.608 1.00 87.50 72 GLY A C 1
ATOM 548 O O . GLY A 1 72 ? -9.996 9.256 2.848 1.00 87.50 72 GLY A O 1
ATOM 549 N N . LEU A 1 73 ? -8.625 10.911 3.500 1.00 89.31 73 LEU A N 1
ATOM 550 C CA . LEU A 1 73 ? -8.336 10.343 4.822 1.00 89.31 73 LEU A CA 1
ATOM 551 C C . LEU A 1 73 ? -9.550 10.381 5.759 1.00 89.31 73 LEU A C 1
ATOM 553 O O . LEU A 1 73 ? -9.803 9.393 6.450 1.00 89.31 73 LEU A O 1
ATOM 557 N N . ARG A 1 74 ? -10.344 11.460 5.733 1.00 87.88 74 ARG A N 1
ATOM 558 C CA . ARG A 1 74 ? -11.620 11.528 6.465 1.00 87.88 74 ARG A CA 1
ATOM 559 C C . ARG A 1 74 ? -12.618 10.491 5.961 1.00 87.88 74 ARG A C 1
ATOM 561 O O . ARG A 1 74 ? -13.216 9.785 6.768 1.00 87.88 74 ARG A O 1
ATOM 568 N N . LEU A 1 75 ? -12.752 10.344 4.640 1.00 88.94 75 LEU A N 1
ATOM 569 C CA . LEU A 1 75 ? -13.603 9.309 4.050 1.00 88.94 75 LEU A CA 1
ATOM 570 C C . LEU A 1 75 ? -13.149 7.906 4.473 1.00 88.94 75 LEU A C 1
ATOM 572 O O . LEU A 1 75 ? -13.981 7.087 4.847 1.00 88.94 75 LEU A O 1
ATOM 576 N N . ALA A 1 76 ? -11.840 7.639 4.483 1.00 89.88 76 ALA A N 1
ATOM 577 C CA . ALA A 1 76 ? -11.310 6.372 4.982 1.00 89.88 76 ALA A CA 1
ATOM 578 C C . ALA A 1 76 ? -11.672 6.130 6.461 1.00 89.88 76 ALA A C 1
ATOM 580 O O . ALA A 1 76 ? -11.951 4.993 6.840 1.00 89.88 76 ALA A O 1
ATOM 581 N N . GLY A 1 77 ? -11.708 7.184 7.285 1.00 90.81 77 GLY A N 1
ATOM 582 C CA . GLY A 1 77 ? -12.147 7.116 8.681 1.00 90.81 77 GLY A CA 1
ATOM 583 C C . GLY A 1 77 ? -13.620 6.724 8.813 1.00 90.81 77 GLY A C 1
ATOM 584 O O . GLY A 1 77 ? -13.937 5.813 9.578 1.00 90.81 77 GLY A O 1
ATOM 585 N N . VAL A 1 78 ? -14.492 7.345 8.012 1.00 91.00 78 VAL A N 1
ATOM 586 C CA . VAL A 1 78 ? -15.929 7.019 7.945 1.00 91.00 78 VAL A CA 1
ATOM 587 C C . VAL A 1 78 ? -16.138 5.569 7.508 1.00 91.00 78 VAL A C 1
ATOM 589 O O . VAL A 1 78 ? -16.758 4.799 8.235 1.00 91.00 78 VAL A O 1
ATOM 592 N N . VAL A 1 79 ? -15.537 5.158 6.387 1.00 93.31 79 VAL A N 1
ATOM 593 C CA . VAL A 1 79 ? -15.653 3.782 5.869 1.00 93.31 79 VAL A CA 1
ATOM 594 C C . VAL A 1 79 ? -15.147 2.762 6.892 1.00 93.31 79 VAL A C 1
ATOM 596 O O . VAL A 1 79 ? -15.747 1.705 7.073 1.00 93.31 79 VAL A O 1
ATOM 599 N N . ARG A 1 80 ? -14.058 3.064 7.609 1.00 92.62 80 ARG A N 1
ATOM 600 C CA . ARG A 1 80 ? -13.547 2.187 8.671 1.00 92.62 80 ARG A CA 1
ATOM 601 C C . ARG A 1 80 ? -14.540 2.042 9.830 1.00 92.62 80 ARG A C 1
ATOM 603 O O . ARG A 1 80 ? -14.643 0.945 10.377 1.00 92.62 80 ARG A O 1
ATOM 610 N N . ALA A 1 81 ? -15.230 3.114 10.220 1.00 93.25 81 ALA A N 1
ATOM 611 C CA . ALA A 1 81 ? -16.253 3.066 11.265 1.00 93.25 81 ALA A CA 1
ATOM 612 C C . ALA A 1 81 ? -17.469 2.237 10.821 1.00 93.25 81 ALA A C 1
ATOM 614 O O . ALA A 1 81 ? -17.888 1.344 11.552 1.00 93.25 81 ALA A O 1
ATOM 615 N N . GLU A 1 82 ? -17.952 2.441 9.593 1.00 95.94 82 GLU A N 1
ATOM 616 C CA . GLU A 1 82 ? -19.061 1.663 9.020 1.00 95.94 82 GLU A CA 1
ATOM 617 C C . GLU A 1 82 ? -18.729 0.165 8.938 1.00 95.94 82 GLU A C 1
ATOM 619 O O . GLU A 1 82 ? -19.534 -0.684 9.321 1.00 95.94 82 GLU A O 1
ATOM 624 N N . LEU A 1 83 ? -17.516 -0.184 8.493 1.00 93.62 83 LEU A N 1
ATOM 625 C CA . LEU A 1 83 ? -17.064 -1.577 8.464 1.00 93.62 83 LEU A CA 1
ATOM 626 C C . LEU A 1 83 ? -17.029 -2.193 9.868 1.00 93.62 83 LEU A C 1
ATOM 628 O O . LEU A 1 83 ? -17.415 -3.350 10.031 1.00 93.62 83 LEU A O 1
ATOM 632 N N . LEU A 1 84 ? -16.603 -1.432 10.881 1.00 94.00 84 LEU A N 1
ATOM 633 C CA . LEU A 1 84 ? -16.590 -1.899 12.266 1.00 94.00 84 LEU A CA 1
ATOM 634 C C . LEU A 1 84 ? -18.010 -2.162 12.787 1.00 94.00 84 LEU A C 1
ATOM 636 O O . LEU A 1 84 ? -18.239 -3.198 13.411 1.00 94.00 84 LEU A O 1
ATOM 640 N N . GLU A 1 85 ? -18.961 -1.272 12.500 1.00 95.75 85 GLU A N 1
ATOM 641 C CA . GLU A 1 85 ? -20.372 -1.461 12.860 1.00 95.75 85 GLU A CA 1
ATOM 642 C C . GLU A 1 85 ? -20.960 -2.713 12.201 1.00 95.75 85 GLU A C 1
ATOM 644 O O . GLU A 1 85 ? -21.637 -3.507 12.859 1.00 95.75 85 GLU A O 1
ATOM 649 N N . VAL A 1 86 ? -20.662 -2.937 10.917 1.00 96.56 86 VAL A N 1
ATOM 650 C CA . VAL A 1 86 ? -21.090 -4.151 10.210 1.00 96.56 86 VAL A CA 1
ATOM 651 C C . VAL A 1 86 ? -20.496 -5.390 10.869 1.00 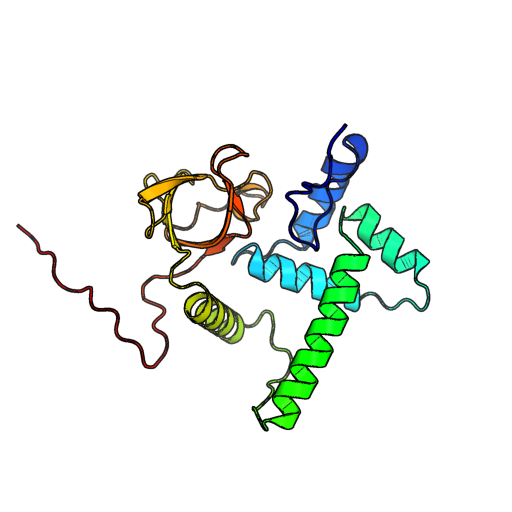96.56 86 VAL A C 1
ATOM 653 O O . VAL A 1 86 ? -21.253 -6.307 11.178 1.00 96.56 86 VAL A O 1
ATOM 656 N N . MET A 1 87 ? -19.183 -5.415 11.131 1.00 95.12 87 MET A N 1
ATOM 657 C CA . MET A 1 87 ? -18.509 -6.544 11.788 1.00 95.12 87 MET A CA 1
ATOM 658 C C . MET A 1 87 ? -19.131 -6.869 13.150 1.00 95.12 87 MET A C 1
ATOM 660 O O . MET A 1 87 ? -19.379 -8.037 13.438 1.00 95.12 87 MET A O 1
ATOM 664 N N . GLN A 1 88 ? -19.432 -5.848 13.956 1.00 94.94 88 GLN A N 1
ATOM 665 C CA . GLN A 1 88 ? -20.100 -6.016 15.249 1.00 94.94 88 GLN A CA 1
ATOM 666 C C . GLN A 1 88 ? -21.519 -6.571 15.090 1.00 94.94 88 GLN A C 1
ATOM 668 O O . GLN A 1 88 ? -21.915 -7.465 15.834 1.00 94.94 88 GLN A O 1
ATOM 673 N N . ARG A 1 89 ? -22.274 -6.088 14.097 1.00 96.44 89 ARG A N 1
ATOM 674 C CA . ARG A 1 89 ? -23.644 -6.542 13.818 1.00 96.44 89 ARG A CA 1
ATOM 675 C C . ARG A 1 89 ? -23.717 -8.010 13.398 1.00 96.44 89 ARG A C 1
ATOM 677 O O . ARG A 1 89 ? -24.715 -8.662 13.689 1.00 96.44 89 ARG A O 1
ATOM 684 N N . ILE A 1 90 ? -22.701 -8.513 12.699 1.00 96.81 90 ILE A N 1
ATOM 685 C CA . ILE A 1 90 ? -22.605 -9.928 12.304 1.00 96.81 90 ILE A CA 1
ATOM 686 C C . ILE A 1 90 ? -21.788 -10.770 13.294 1.00 96.81 90 ILE A C 1
ATOM 688 O O . ILE A 1 90 ? -21.402 -11.886 12.961 1.00 96.81 90 ILE A O 1
ATOM 692 N N . GLU A 1 91 ? -21.514 -10.230 14.487 1.00 94.62 91 GLU A N 1
ATOM 693 C CA . GLU A 1 91 ? -20.799 -10.903 15.580 1.00 94.62 91 GLU A CA 1
ATOM 694 C C . GLU A 1 91 ? -19.407 -11.429 15.182 1.00 94.62 91 GLU A C 1
ATOM 696 O O . GLU A 1 91 ? -18.900 -12.404 15.743 1.00 94.62 91 GLU A O 1
ATOM 701 N N . LEU A 1 92 ? -18.746 -10.768 14.224 1.00 93.81 92 LEU A N 1
ATOM 702 C CA . LEU A 1 92 ? -17.362 -11.087 13.893 1.00 93.81 92 LEU A CA 1
ATOM 703 C C . LEU A 1 92 ? -16.426 -10.586 15.002 1.00 93.81 92 LEU A C 1
ATOM 705 O O . LEU A 1 92 ? -16.510 -9.421 15.404 1.00 93.81 92 LEU A O 1
ATOM 709 N N . PRO A 1 93 ? -15.481 -11.421 15.470 1.00 91.12 93 PRO A N 1
ATOM 710 C CA . PRO A 1 93 ? -14.538 -11.019 16.501 1.00 91.12 93 PRO A CA 1
ATOM 711 C C . PRO A 1 93 ? -13.614 -9.907 15.992 1.00 91.12 93 PRO A C 1
ATOM 713 O O . PRO A 1 93 ? -12.930 -10.054 14.977 1.00 91.12 93 PRO A O 1
ATOM 716 N N . VAL A 1 94 ? -13.566 -8.797 16.731 1.00 90.25 94 VAL A N 1
ATOM 717 C CA . VAL A 1 94 ? -12.696 -7.651 16.441 1.00 90.25 94 VAL A CA 1
ATOM 718 C C . VAL A 1 94 ? -11.485 -7.699 17.367 1.00 90.25 94 VAL A C 1
ATOM 720 O O . VAL A 1 94 ? -11.614 -7.570 18.583 1.00 90.25 94 VAL A O 1
ATOM 723 N N . SER A 1 95 ? -10.292 -7.870 16.798 1.00 87.62 95 SER A N 1
ATOM 724 C CA . SER A 1 95 ? -9.048 -7.803 17.565 1.00 87.62 95 SER A CA 1
ATOM 725 C C . SER A 1 95 ? -8.673 -6.353 17.906 1.00 87.62 95 SER A C 1
ATOM 727 O O . SER A 1 95 ? -8.906 -5.456 17.088 1.00 87.62 95 SER A O 1
ATOM 729 N N . PRO A 1 96 ? -8.010 -6.103 19.049 1.00 85.88 96 PRO A N 1
ATOM 730 C CA . PRO A 1 96 ? -7.411 -4.803 19.336 1.00 85.88 96 PRO A CA 1
ATOM 731 C C . PRO A 1 96 ? -6.403 -4.369 18.255 1.00 85.88 96 PRO A C 1
ATOM 733 O O . PRO A 1 96 ? -5.820 -5.224 17.580 1.00 85.88 96 PRO A O 1
ATOM 736 N N . PRO A 1 97 ? -6.144 -3.056 18.096 1.00 84.00 97 PRO A N 1
ATOM 737 C CA . PRO A 1 97 ? -5.111 -2.571 17.186 1.00 84.00 97 PRO A CA 1
ATOM 738 C C . PRO A 1 97 ? -3.734 -3.146 17.551 1.00 84.00 97 PRO A C 1
ATOM 740 O O . PRO A 1 97 ? -3.219 -2.888 18.635 1.00 84.00 97 PRO A O 1
ATOM 743 N N . ALA A 1 98 ? -3.132 -3.910 16.637 1.00 89.12 98 ALA A N 1
ATOM 744 C CA . ALA A 1 98 ? -1.833 -4.571 16.831 1.00 89.12 98 ALA A CA 1
ATOM 745 C C . ALA A 1 98 ? -0.835 -4.272 15.695 1.00 89.12 98 ALA A C 1
ATOM 747 O O . ALA A 1 98 ? 0.114 -5.031 15.462 1.00 89.12 98 ALA A O 1
ATOM 748 N N . PHE A 1 99 ? -1.073 -3.184 14.952 1.00 91.75 99 PHE A N 1
ATOM 749 C CA . PHE A 1 99 ? -0.213 -2.775 13.847 1.00 91.75 99 PHE A CA 1
ATOM 750 C C . PHE A 1 99 ? 1.230 -2.560 14.322 1.00 91.75 99 PHE A C 1
ATOM 752 O O . PHE A 1 99 ? 1.456 -1.947 15.360 1.00 91.75 99 PHE A O 1
ATOM 759 N N . GLY A 1 100 ? 2.197 -3.083 13.563 1.00 85.81 100 GLY A N 1
ATOM 760 C CA . GLY A 1 100 ? 3.624 -3.036 13.897 1.00 85.81 100 GLY A CA 1
ATOM 761 C C . GLY A 1 100 ? 4.182 -4.285 14.591 1.00 85.81 100 GLY A C 1
ATOM 762 O O . GLY A 1 100 ? 5.394 -4.392 14.722 1.00 85.81 100 GLY A O 1
ATOM 763 N N . THR A 1 101 ? 3.346 -5.248 15.000 1.00 91.69 101 THR A N 1
ATOM 764 C CA . THR A 1 101 ? 3.834 -6.558 15.478 1.00 91.69 101 THR A CA 1
ATOM 765 C C . THR A 1 101 ? 4.080 -7.521 14.313 1.00 91.69 101 THR A C 1
ATOM 767 O O . THR A 1 101 ? 3.293 -7.544 13.364 1.00 91.69 101 THR A O 1
ATOM 770 N N . ASP A 1 102 ? 5.111 -8.369 14.401 1.00 88.94 102 ASP A N 1
ATOM 771 C CA . ASP A 1 102 ? 5.456 -9.345 13.348 1.00 88.94 102 ASP A CA 1
ATOM 772 C C . ASP A 1 102 ? 4.275 -10.259 12.990 1.00 88.94 102 ASP A C 1
ATOM 774 O O . ASP A 1 102 ? 3.991 -10.528 11.820 1.00 88.94 102 ASP A O 1
ATOM 778 N N . HIS A 1 103 ? 3.522 -10.689 14.006 1.00 89.62 103 HIS A N 1
ATOM 779 C CA . HIS A 1 103 ? 2.331 -11.511 13.816 1.00 89.62 103 HIS A CA 1
ATOM 780 C C . HIS A 1 103 ? 1.234 -10.771 13.035 1.00 89.62 103 HIS A C 1
ATOM 782 O O . HIS A 1 103 ? 0.640 -11.328 12.110 1.00 89.62 103 HIS A O 1
ATOM 788 N N . ASN A 1 104 ? 0.984 -9.498 13.360 1.00 90.38 104 ASN A N 1
ATOM 789 C CA . ASN A 1 104 ? -0.000 -8.695 12.642 1.00 90.38 104 ASN A CA 1
ATOM 790 C C . ASN A 1 104 ? 0.449 -8.381 11.208 1.00 90.38 104 ASN A C 1
ATOM 792 O O . ASN A 1 104 ? -0.387 -8.369 10.307 1.00 90.38 104 ASN A O 1
ATOM 796 N N . VAL A 1 105 ? 1.748 -8.164 10.975 1.00 91.81 105 VAL A N 1
ATOM 797 C CA . VAL A 1 105 ? 2.292 -7.982 9.620 1.00 91.81 105 VAL A CA 1
ATOM 798 C C . VAL A 1 105 ? 1.993 -9.205 8.755 1.00 91.81 105 VAL A C 1
ATOM 800 O O . VAL A 1 105 ? 1.475 -9.059 7.646 1.00 91.81 105 VAL A O 1
ATOM 803 N N . LEU A 1 106 ? 2.231 -10.410 9.276 1.00 91.56 106 LEU A N 1
ATOM 804 C CA . LEU A 1 106 ? 1.916 -11.648 8.565 1.00 91.56 106 LEU A CA 1
ATOM 805 C C . LEU A 1 106 ? 0.411 -11.792 8.291 1.00 91.56 106 LEU A C 1
ATOM 807 O O . LEU A 1 106 ? 0.018 -12.144 7.178 1.00 91.56 106 LEU A O 1
ATOM 811 N N . ASN A 1 107 ? -0.439 -11.486 9.273 1.00 91.56 107 ASN A N 1
ATOM 812 C CA . ASN A 1 107 ? -1.894 -11.554 9.104 1.00 91.56 107 ASN A CA 1
ATOM 813 C C . ASN A 1 107 ? -2.409 -10.538 8.072 1.00 91.56 107 ASN A C 1
ATOM 815 O O . ASN A 1 107 ? -3.276 -10.879 7.269 1.00 91.56 107 ASN A O 1
ATOM 819 N N . LEU A 1 108 ? -1.835 -9.331 8.024 1.00 92.56 108 LEU A N 1
ATOM 820 C CA . LEU A 1 108 ? -2.136 -8.345 6.984 1.00 92.56 108 LEU A CA 1
ATOM 821 C C . LEU A 1 108 ? -1.721 -8.840 5.597 1.00 92.56 108 LEU A C 1
ATOM 823 O O . LEU A 1 108 ? -2.515 -8.736 4.666 1.00 92.56 108 LEU A O 1
ATOM 827 N N . LYS A 1 109 ? -0.525 -9.429 5.450 1.00 93.25 109 LYS A N 1
ATOM 828 C CA . LYS A 1 109 ? -0.102 -10.022 4.167 1.00 93.25 109 LYS A CA 1
ATOM 829 C C . LYS A 1 109 ? -1.059 -11.132 3.727 1.00 93.25 109 LYS A C 1
ATOM 831 O O . LYS A 1 109 ? -1.484 -11.132 2.577 1.00 93.25 109 LYS A O 1
ATOM 836 N N . ARG A 1 110 ? -1.473 -12.017 4.640 1.00 92.00 110 ARG A N 1
ATOM 837 C CA . ARG A 1 110 ? -2.469 -13.070 4.358 1.00 92.00 110 ARG A CA 1
ATOM 838 C C . ARG A 1 110 ? -3.817 -12.499 3.913 1.00 92.00 110 ARG A C 1
ATOM 840 O O . ARG A 1 110 ? -4.386 -12.993 2.946 1.00 92.00 110 ARG A O 1
ATOM 847 N N . ALA A 1 111 ? -4.308 -11.458 4.585 1.00 92.25 111 ALA A N 1
ATOM 848 C CA . ALA A 1 111 ? -5.561 -10.795 4.224 1.00 92.25 111 ALA A CA 1
ATOM 849 C C . ALA A 1 111 ? -5.477 -10.077 2.865 1.00 92.25 111 ALA A C 1
ATOM 851 O O . ALA A 1 111 ? -6.426 -10.100 2.085 1.00 92.25 111 ALA A O 1
ATOM 852 N N . LEU A 1 112 ? -4.333 -9.462 2.549 1.00 93.19 112 LEU A N 1
ATOM 853 C CA . LEU A 1 112 ? -4.100 -8.876 1.228 1.00 93.19 112 LEU A CA 1
ATOM 854 C C . LEU A 1 112 ? -4.090 -9.961 0.149 1.00 93.19 112 LEU A C 1
ATOM 856 O O . LEU A 1 112 ? -4.772 -9.814 -0.860 1.00 93.19 112 LEU A O 1
ATOM 860 N N . ILE A 1 113 ? -3.376 -11.066 0.371 1.00 92.38 113 ILE A N 1
ATOM 861 C CA . ILE A 1 113 ? -3.317 -12.180 -0.582 1.00 92.38 113 ILE A CA 1
ATOM 862 C C . ILE A 1 113 ? -4.714 -12.759 -0.825 1.00 92.38 113 ILE A C 1
ATOM 864 O O . ILE A 1 113 ? -5.078 -12.939 -1.982 1.00 92.38 113 ILE A O 1
ATOM 868 N N . SER A 1 114 ? -5.535 -12.977 0.207 1.00 92.00 114 SER A N 1
ATOM 869 C CA . SER A 1 114 ? -6.880 -13.538 0.012 1.00 92.00 114 SER A CA 1
ATOM 870 C C . SER A 1 114 ? -7.790 -12.646 -0.845 1.00 92.00 114 SER A C 1
ATOM 872 O O . SER A 1 114 ? -8.584 -13.163 -1.629 1.00 92.00 114 SER A O 1
ATOM 874 N N . GLY A 1 115 ? -7.652 -11.318 -0.750 1.00 90.12 115 GLY A N 1
ATOM 875 C CA . GLY A 1 115 ? -8.427 -10.366 -1.556 1.00 90.12 115 GLY A CA 1
ATOM 876 C C . GLY A 1 115 ? -7.839 -10.058 -2.939 1.00 90.12 115 GLY A C 1
ATOM 877 O O . GLY A 1 115 ? -8.578 -9.719 -3.862 1.00 90.12 115 GLY A O 1
ATOM 878 N N . TYR A 1 116 ? -6.519 -10.168 -3.099 1.00 91.06 116 TYR A N 1
ATOM 879 C CA . TYR A 1 116 ? -5.782 -9.698 -4.280 1.00 91.06 116 TYR A CA 1
ATOM 880 C C . TYR A 1 116 ? -4.920 -10.797 -4.926 1.00 91.06 116 TYR A C 1
ATOM 882 O O . TYR A 1 116 ? -3.981 -10.485 -5.653 1.00 91.06 116 TYR A O 1
ATOM 890 N N . PHE A 1 117 ? -5.232 -12.082 -4.723 1.00 88.44 117 PHE A N 1
ATOM 891 C CA . PHE A 1 117 ? -4.432 -13.212 -5.233 1.00 88.44 117 PHE A CA 1
ATOM 892 C C . PHE A 1 117 ? -4.204 -13.200 -6.759 1.00 88.44 117 PHE A C 1
ATOM 894 O O . PHE A 1 117 ? -3.209 -13.733 -7.239 1.00 88.44 117 PHE A O 1
ATOM 901 N N . LEU A 1 118 ? -5.086 -12.559 -7.536 1.00 91.06 118 LEU A N 1
ATOM 902 C CA . LEU A 1 118 ? -4.930 -12.382 -8.990 1.00 91.06 118 LEU A CA 1
ATOM 903 C C . LEU A 1 118 ? -4.056 -11.175 -9.379 1.00 91.06 118 LEU A C 1
ATOM 905 O O . LEU A 1 118 ? -3.687 -11.012 -10.542 1.00 91.06 118 LEU A O 1
ATOM 909 N N . LYS A 1 119 ? -3.723 -10.304 -8.430 1.00 93.44 119 LYS A N 1
ATOM 910 C CA . LYS A 1 119 ? -2.935 -9.087 -8.645 1.00 93.44 119 LYS A CA 1
ATOM 911 C C . LYS A 1 119 ? -1.534 -9.257 -8.065 1.00 93.44 119 LYS A C 1
ATOM 913 O O . LYS A 1 119 ? -1.105 -8.528 -7.173 1.00 93.44 119 LYS A O 1
ATOM 918 N N . VAL A 1 120 ? -0.832 -10.255 -8.596 1.00 94.44 120 VAL A N 1
ATOM 919 C CA . VAL A 1 120 ? 0.533 -10.623 -8.209 1.00 94.44 120 VAL A CA 1
ATOM 920 C C . VAL A 1 120 ? 1.481 -10.443 -9.388 1.00 94.44 120 VAL A C 1
ATOM 922 O O . VAL A 1 120 ? 1.146 -10.770 -10.533 1.00 94.44 120 VAL A O 1
ATOM 925 N N . ALA A 1 121 ? 2.675 -9.934 -9.102 1.00 94.62 121 ALA A N 1
ATOM 926 C CA . ALA A 1 121 ? 3.746 -9.780 -10.069 1.00 94.62 121 ALA A CA 1
ATOM 927 C C . ALA A 1 121 ? 5.073 -10.311 -9.509 1.00 94.62 121 ALA A C 1
ATOM 929 O O . ALA A 1 121 ? 5.324 -10.262 -8.301 1.00 94.62 121 ALA A O 1
ATOM 930 N N . ARG A 1 122 ? 5.916 -10.836 -10.399 1.00 94.69 122 ARG A N 1
ATOM 931 C CA . ARG A 1 122 ? 7.219 -11.418 -10.065 1.00 94.69 122 ARG A CA 1
ATOM 932 C C . ARG A 1 122 ? 8.331 -10.613 -10.711 1.00 94.69 122 ARG A C 1
ATOM 934 O O . ARG A 1 122 ? 8.260 -10.345 -11.909 1.00 94.69 122 ARG A O 1
ATOM 941 N N . ASP A 1 123 ? 9.346 -10.280 -9.931 1.00 94.56 123 ASP A N 1
ATOM 942 C CA . ASP A 1 123 ? 10.552 -9.630 -10.430 1.00 94.56 123 ASP A CA 1
ATOM 943 C C . ASP A 1 123 ? 11.357 -10.596 -11.317 1.00 94.56 123 ASP A C 1
ATOM 945 O O . ASP A 1 123 ? 11.548 -11.767 -10.964 1.00 94.56 123 ASP A O 1
ATOM 949 N N . ILE A 1 124 ? 11.785 -10.127 -12.491 1.00 92.62 124 ILE A N 1
ATOM 950 C CA . ILE A 1 124 ? 12.457 -10.970 -13.494 1.00 92.62 124 ILE A CA 1
ATOM 951 C C . ILE A 1 124 ? 13.984 -10.898 -13.437 1.00 92.62 124 ILE A C 1
ATOM 953 O O . ILE A 1 124 ? 14.642 -11.856 -13.838 1.00 92.62 124 ILE A O 1
ATOM 957 N N . ASP A 1 125 ? 14.556 -9.796 -12.954 1.00 89.56 125 ASP A N 1
ATOM 958 C CA . ASP A 1 125 ? 15.984 -9.501 -13.124 1.00 89.56 125 ASP A CA 1
ATOM 959 C C . ASP A 1 125 ? 16.666 -8.892 -11.889 1.00 89.56 125 ASP A C 1
ATOM 961 O O . ASP A 1 125 ? 17.833 -8.504 -11.955 1.00 89.56 125 ASP A O 1
ATOM 965 N N . GLY A 1 126 ? 15.981 -8.802 -10.749 1.00 86.75 126 GLY A N 1
ATOM 966 C CA . GLY A 1 126 ? 16.522 -8.177 -9.542 1.00 86.75 126 GLY A CA 1
ATOM 967 C C . GLY A 1 126 ? 16.481 -6.650 -9.557 1.00 86.75 126 GLY A C 1
ATOM 968 O O . GLY A 1 126 ? 16.888 -6.039 -8.565 1.00 86.75 126 GLY A O 1
ATOM 969 N N . SER A 1 127 ? 16.034 -6.034 -10.654 1.00 85.25 127 SER A N 1
ATOM 970 C CA . SER A 1 127 ? 16.118 -4.588 -10.890 1.00 85.25 127 SER A CA 1
ATOM 971 C C . SER A 1 127 ? 14.780 -3.875 -10.695 1.00 85.25 127 SER A C 1
ATOM 973 O O . SER A 1 127 ? 14.711 -2.654 -10.838 1.00 85.25 127 SER A O 1
ATOM 975 N N . GLY A 1 128 ? 13.724 -4.605 -10.321 1.00 85.94 128 GLY A N 1
ATOM 976 C CA . GLY A 1 128 ? 12.390 -4.049 -10.120 1.00 85.94 128 GLY A CA 1
ATOM 977 C C . GLY A 1 128 ? 11.548 -4.014 -11.397 1.00 85.94 128 GLY A C 1
ATOM 978 O O . GLY A 1 128 ? 10.631 -3.193 -11.506 1.00 85.94 128 GLY A O 1
ATOM 979 N N . ASN A 1 129 ? 11.860 -4.898 -12.346 1.00 91.06 129 ASN A N 1
ATOM 980 C CA . ASN A 1 129 ? 11.059 -5.167 -13.531 1.00 91.06 129 ASN A CA 1
ATOM 981 C C . ASN A 1 129 ? 10.168 -6.371 -13.227 1.00 91.06 129 ASN A C 1
ATOM 983 O O . ASN A 1 129 ? 10.660 -7.470 -12.986 1.00 91.06 129 ASN A O 1
ATOM 987 N N . TYR A 1 130 ? 8.854 -6.178 -13.224 1.00 94.00 130 TYR A N 1
ATOM 988 C CA . TYR A 1 130 ? 7.909 -7.191 -12.772 1.00 94.00 130 TYR A CA 1
ATOM 989 C C . TYR A 1 130 ? 7.059 -7.717 -13.921 1.00 94.00 130 TYR A C 1
ATOM 991 O O . TYR A 1 130 ? 6.474 -6.947 -14.673 1.00 94.00 130 TYR A O 1
ATOM 999 N N . VAL A 1 131 ? 6.908 -9.033 -14.020 1.00 94.00 131 VAL A N 1
ATOM 1000 C CA . VAL A 1 131 ? 5.900 -9.665 -14.878 1.00 94.00 131 VAL A CA 1
ATOM 1001 C C . VAL A 1 131 ? 4.659 -9.966 -14.049 1.00 94.00 131 VAL A C 1
ATOM 1003 O O . VAL A 1 131 ? 4.724 -10.690 -13.053 1.00 94.00 131 VAL A O 1
ATOM 1006 N N . MET A 1 132 ? 3.513 -9.430 -14.468 1.00 92.31 132 MET A N 1
ATOM 1007 C CA . MET A 1 132 ? 2.220 -9.738 -13.850 1.00 92.31 132 MET A CA 1
ATOM 1008 C C . MET A 1 132 ? 1.765 -11.146 -14.237 1.00 92.31 132 MET A C 1
ATO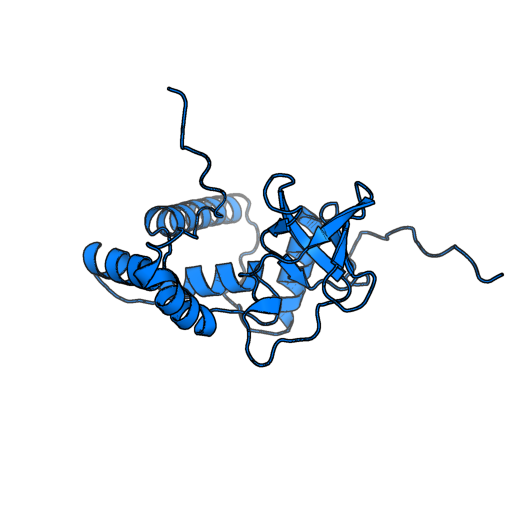M 1010 O O . MET A 1 132 ? 1.725 -11.482 -15.422 1.00 92.31 132 MET A O 1
ATOM 1014 N N . LEU A 1 133 ? 1.363 -11.962 -13.259 1.00 88.88 133 LEU A N 1
ATOM 1015 C CA . LEU A 1 133 ? 1.025 -13.371 -13.505 1.00 88.88 133 LEU A CA 1
ATOM 1016 C C . LEU A 1 133 ? -0.226 -13.558 -14.370 1.00 88.88 133 LEU A C 1
ATOM 1018 O O . LEU A 1 133 ? -0.301 -14.503 -15.150 1.00 88.88 133 LEU A O 1
ATOM 1022 N N . THR A 1 134 ? -1.204 -12.661 -14.248 1.00 85.19 134 THR A N 1
ATOM 1023 C CA . THR A 1 134 ? -2.503 -12.792 -14.923 1.00 85.19 134 THR A CA 1
ATOM 1024 C C . THR A 1 134 ? -2.444 -12.501 -16.415 1.00 85.19 134 THR A C 1
ATOM 1026 O O . THR A 1 134 ? -3.041 -13.226 -17.202 1.00 85.19 134 THR A O 1
ATOM 1029 N N . HIS A 1 135 ? -1.716 -11.458 -16.812 1.00 80.69 135 HIS A N 1
ATOM 1030 C CA . HIS A 1 135 ? -1.716 -10.963 -18.196 1.00 80.69 135 HIS A CA 1
ATOM 1031 C C . HIS A 1 135 ? -0.345 -11.066 -18.872 1.00 80.69 135 HIS A C 1
ATOM 1033 O O . HIS A 1 135 ? -0.223 -10.767 -20.055 1.00 80.69 135 HIS A O 1
ATOM 1039 N N . LYS A 1 136 ? 0.697 -11.478 -18.135 1.00 83.56 136 LYS A N 1
ATOM 1040 C CA . LYS A 1 136 ? 2.087 -11.590 -18.610 1.00 83.56 136 LYS A CA 1
ATOM 1041 C C . LYS A 1 136 ? 2.678 -10.292 -19.179 1.00 83.56 136 LYS A C 1
ATOM 1043 O O . LYS A 1 136 ? 3.665 -10.334 -19.906 1.00 83.56 136 LYS A O 1
ATOM 1048 N N . HIS A 1 137 ? 2.104 -9.137 -18.846 1.00 89.19 137 HIS A N 1
ATOM 1049 C CA . HIS A 1 137 ? 2.702 -7.849 -19.183 1.00 89.19 137 HIS A CA 1
ATOM 1050 C C . HIS A 1 137 ? 3.817 -7.509 -18.192 1.00 89.19 137 HIS A C 1
ATOM 1052 O O . HIS A 1 137 ? 3.715 -7.812 -16.998 1.00 89.19 137 HIS A O 1
ATOM 1058 N N . VAL A 1 138 ? 4.855 -6.852 -18.707 1.00 91.31 138 VAL A N 1
ATOM 1059 C CA . VAL A 1 138 ? 5.931 -6.272 -17.902 1.00 91.31 138 VAL A CA 1
ATOM 1060 C C . VAL A 1 138 ? 5.467 -4.924 -17.359 1.00 91.31 138 VAL A C 1
ATOM 1062 O O . VAL A 1 138 ? 4.885 -4.118 -18.088 1.00 91.31 138 VAL A O 1
ATOM 1065 N N . ALA A 1 139 ? 5.718 -4.705 -16.078 1.00 92.88 139 ALA A N 1
ATOM 1066 C CA . ALA A 1 139 ? 5.396 -3.503 -15.344 1.00 92.88 139 ALA A CA 1
ATOM 1067 C C . ALA A 1 139 ? 6.564 -3.097 -14.441 1.00 92.88 139 ALA A C 1
ATOM 1069 O O . ALA A 1 139 ? 7.372 -3.932 -14.031 1.00 92.88 139 ALA A O 1
ATOM 1070 N N . HIS A 1 140 ? 6.634 -1.815 -14.102 1.00 91.12 140 HIS A N 1
ATOM 1071 C CA . HIS A 1 140 ? 7.698 -1.267 -13.261 1.00 91.12 140 HIS A CA 1
ATOM 1072 C C . HIS A 1 140 ? 7.160 -0.820 -11.902 1.00 91.12 140 HIS A C 1
ATOM 1074 O O . HIS A 1 140 ? 5.971 -0.517 -11.744 1.00 91.12 140 HIS A O 1
ATOM 1080 N N . LEU A 1 141 ? 8.046 -0.762 -10.906 1.00 89.44 141 LEU A N 1
ATOM 1081 C CA . LEU A 1 141 ? 7.722 -0.104 -9.645 1.00 89.44 141 LEU A CA 1
ATOM 1082 C C . LEU A 1 141 ? 7.546 1.399 -9.870 1.00 89.44 141 LEU A C 1
ATOM 1084 O O . LEU A 1 141 ? 8.358 2.014 -10.564 1.00 89.44 141 LEU A O 1
ATOM 1088 N N . PRO A 1 142 ? 6.536 2.025 -9.249 1.00 82.62 142 PRO A N 1
ATOM 1089 C CA . PRO A 1 142 ? 6.344 3.448 -9.417 1.00 82.62 142 PRO A CA 1
ATOM 1090 C C . PRO A 1 142 ? 7.481 4.211 -8.707 1.00 82.62 142 PRO A C 1
ATOM 1092 O O . PRO A 1 142 ? 7.920 3.790 -7.627 1.00 82.62 142 PRO A O 1
ATOM 1095 N N . PRO A 1 143 ? 7.920 5.373 -9.236 1.00 81.56 143 PRO A N 1
ATOM 1096 C CA . PRO A 1 143 ? 9.049 6.138 -8.685 1.00 81.56 143 PRO A CA 1
ATOM 1097 C C . PRO A 1 143 ? 8.890 6.545 -7.215 1.00 81.56 143 PRO A C 1
ATOM 1099 O O . PRO A 1 143 ? 9.868 6.833 -6.532 1.00 81.56 143 PRO A O 1
ATOM 1102 N N . HIS A 1 144 ? 7.645 6.588 -6.736 1.00 79.06 144 HIS A N 1
ATOM 1103 C CA . HIS A 1 144 ? 7.277 6.997 -5.387 1.00 79.06 144 HIS A CA 1
ATOM 1104 C C . HIS A 1 144 ? 6.976 5.828 -4.433 1.00 79.06 144 HIS A C 1
ATOM 1106 O O . HIS A 1 144 ? 6.621 6.097 -3.285 1.00 79.06 144 HIS A O 1
ATOM 1112 N N . CYS A 1 145 ? 7.100 4.559 -4.856 1.00 84.88 145 CYS A N 1
ATOM 1113 C CA . CYS A 1 145 ? 6.889 3.444 -3.923 1.00 84.88 145 CYS A CA 1
ATOM 1114 C C . CYS A 1 145 ? 7.966 3.402 -2.837 1.00 84.88 145 CYS A C 1
ATOM 1116 O O . CYS A 1 145 ? 9.107 3.856 -3.014 1.00 84.88 145 CYS A O 1
ATOM 1118 N N . CYS A 1 146 ? 7.625 2.774 -1.715 1.00 88.38 146 CYS A N 1
ATOM 1119 C CA . CYS A 1 146 ? 8.539 2.605 -0.593 1.00 88.38 146 CYS A CA 1
ATOM 1120 C C . CYS A 1 146 ? 9.840 1.871 -0.969 1.00 88.38 146 CYS A C 1
ATOM 1122 O O . CYS A 1 146 ? 10.883 2.156 -0.384 1.00 88.38 146 CYS A O 1
ATOM 1124 N N . TYR A 1 147 ? 9.821 0.969 -1.952 1.00 89.75 147 TYR A N 1
ATOM 1125 C CA . TYR A 1 147 ? 11.010 0.219 -2.379 1.00 89.75 147 TYR A CA 1
ATOM 1126 C C . TYR A 1 147 ? 12.013 1.068 -3.168 1.00 89.75 147 TYR A C 1
ATOM 1128 O O . TYR A 1 147 ? 13.195 0.744 -3.192 1.00 89.75 147 TYR A O 1
ATOM 1136 N N . VAL A 1 148 ? 11.564 2.176 -3.764 1.00 87.56 148 VAL A N 1
ATOM 1137 C CA . VAL A 1 148 ? 12.414 3.099 -4.532 1.00 87.56 148 VAL A CA 1
ATOM 1138 C C . VAL A 1 148 ? 12.859 4.286 -3.673 1.00 87.56 148 VAL A C 1
ATOM 1140 O O . VAL A 1 148 ? 14.015 4.709 -3.731 1.00 87.56 148 VAL A O 1
ATOM 1143 N N . VAL A 1 149 ? 11.955 4.834 -2.854 1.00 86.75 149 VAL A N 1
ATOM 1144 C CA . VAL A 1 149 ? 12.186 6.104 -2.139 1.00 86.75 149 VAL A CA 1
ATOM 1145 C C . VAL A 1 149 ? 12.909 5.925 -0.800 1.00 86.75 149 VAL A C 1
ATOM 1147 O O . VAL A 1 149 ? 13.558 6.868 -0.328 1.00 86.75 149 VAL A O 1
ATOM 1150 N N . ARG A 1 150 ? 12.819 4.748 -0.164 1.00 86.12 150 ARG A N 1
ATOM 1151 C CA . ARG A 1 150 ? 13.524 4.483 1.103 1.00 86.12 150 ARG A CA 1
ATOM 1152 C C . ARG A 1 150 ? 15.040 4.566 0.908 1.00 86.12 150 ARG A C 1
ATOM 1154 O O . ARG A 1 150 ? 15.570 4.286 -0.164 1.00 86.12 150 ARG A O 1
ATOM 1161 N N . ARG A 1 151 ? 15.747 4.994 1.957 1.00 85.19 151 ARG A N 1
ATOM 1162 C CA . ARG A 1 151 ? 17.207 5.155 1.955 1.00 85.19 151 ARG A CA 1
ATOM 1163 C C . ARG A 1 151 ? 17.823 4.394 3.140 1.00 85.19 151 ARG A C 1
ATOM 1165 O O . ARG A 1 151 ? 17.381 4.638 4.261 1.00 85.19 151 ARG A O 1
ATOM 1172 N N . PRO A 1 152 ? 18.824 3.519 2.912 1.00 84.69 152 PRO A N 1
ATOM 1173 C CA . PRO A 1 152 ? 19.291 3.053 1.598 1.00 84.69 152 PRO A CA 1
ATOM 1174 C C . PRO A 1 152 ? 18.170 2.325 0.825 1.00 84.69 152 PRO A C 1
ATOM 1176 O O . PRO A 1 152 ? 17.255 1.797 1.462 1.00 84.69 152 PRO A O 1
ATOM 1179 N N . PRO A 1 153 ? 18.186 2.348 -0.524 1.00 83.25 153 PRO A N 1
ATOM 1180 C CA . PRO A 1 153 ? 17.173 1.652 -1.306 1.00 83.25 153 PRO A CA 1
ATOM 1181 C C . PRO A 1 153 ? 17.267 0.148 -1.016 1.00 83.25 153 PRO A C 1
ATOM 1183 O O . PRO A 1 153 ? 18.355 -0.423 -1.153 1.00 83.25 153 PRO A O 1
ATOM 1186 N N . PRO A 1 154 ? 16.177 -0.494 -0.559 1.00 87.00 154 PRO A N 1
ATOM 1187 C CA . PRO A 1 154 ? 16.171 -1.934 -0.368 1.00 87.00 154 PRO A CA 1
ATOM 1188 C C . PRO A 1 154 ? 16.285 -2.642 -1.720 1.00 87.00 154 PRO A C 1
ATOM 1190 O O . PRO A 1 154 ? 15.940 -2.089 -2.766 1.00 87.00 154 PRO A O 1
ATOM 1193 N N . ARG A 1 155 ? 16.724 -3.902 -1.693 1.00 89.06 155 ARG A N 1
ATOM 1194 C CA . ARG A 1 155 ? 16.590 -4.768 -2.863 1.00 89.06 155 ARG A CA 1
ATOM 1195 C C . ARG A 1 155 ? 15.096 -4.907 -3.201 1.00 89.06 155 ARG A C 1
ATOM 1197 O O . ARG A 1 155 ? 14.313 -5.133 -2.273 1.00 89.06 155 ARG A O 1
ATOM 1204 N N . PRO A 1 156 ? 14.697 -4.796 -4.479 1.00 90.75 156 PRO A N 1
ATOM 1205 C CA . PRO A 1 156 ? 13.326 -5.066 -4.880 1.00 90.75 156 PRO A CA 1
ATOM 1206 C C . PRO A 1 156 ? 12.892 -6.472 -4.431 1.00 90.75 156 PRO A C 1
ATOM 1208 O O . PRO A 1 156 ? 13.664 -7.425 -4.587 1.00 90.75 156 PRO A O 1
ATOM 1211 N N . PRO A 1 157 ? 11.697 -6.613 -3.837 1.00 93.62 157 PRO A N 1
ATOM 1212 C CA . PRO A 1 157 ? 11.192 -7.914 -3.419 1.00 93.62 157 PRO A CA 1
ATOM 1213 C C . PRO A 1 157 ? 10.927 -8.828 -4.630 1.00 93.62 157 PRO A C 1
ATOM 1215 O O . PRO A 1 157 ? 10.419 -8.373 -5.648 1.00 93.62 157 PRO A O 1
ATOM 1218 N N . PRO A 1 158 ? 11.204 -10.140 -4.538 1.00 93.69 158 PRO A N 1
ATOM 1219 C CA . PRO A 1 158 ? 11.028 -11.053 -5.672 1.00 93.69 158 PRO A CA 1
ATOM 1220 C C . PRO A 1 158 ? 9.560 -11.218 -6.090 1.00 93.69 158 PRO A C 1
ATOM 1222 O O . PRO A 1 158 ? 9.266 -11.490 -7.255 1.00 93.69 158 PRO A O 1
ATOM 1225 N N . TRP A 1 159 ? 8.639 -11.065 -5.137 1.00 94.56 159 TRP A N 1
ATOM 1226 C CA . TRP A 1 159 ? 7.206 -11.215 -5.336 1.00 94.56 159 TRP A CA 1
ATOM 1227 C C . TRP A 1 159 ? 6.471 -10.051 -4.702 1.00 94.56 159 TRP A C 1
ATOM 1229 O O . TRP A 1 159 ? 6.682 -9.719 -3.531 1.00 94.56 159 TRP A O 1
ATOM 1239 N N . VAL A 1 160 ? 5.571 -9.459 -5.477 1.00 95.25 160 VAL A N 1
ATOM 1240 C CA . VAL A 1 160 ? 4.748 -8.352 -5.013 1.00 95.25 160 VAL A CA 1
ATOM 1241 C C . VAL A 1 160 ? 3.289 -8.557 -5.345 1.00 95.25 160 VAL A C 1
ATOM 1243 O O . VAL A 1 160 ? 2.923 -9.138 -6.365 1.00 95.25 160 VAL A O 1
ATOM 1246 N N . LEU A 1 161 ? 2.464 -8.001 -4.478 1.00 95.31 161 LEU A N 1
ATOM 1247 C CA . LEU A 1 161 ? 1.048 -7.788 -4.678 1.00 95.31 161 LEU A CA 1
ATOM 1248 C C . LEU A 1 161 ? 0.819 -6.310 -4.979 1.00 95.31 161 LEU A C 1
ATOM 1250 O O . LEU A 1 161 ? 1.421 -5.446 -4.335 1.00 95.31 161 LEU A O 1
ATOM 1254 N N . TYR A 1 162 ? -0.041 -6.020 -5.951 1.00 94.12 162 TYR A N 1
ATOM 1255 C CA . TYR A 1 162 ? -0.361 -4.653 -6.359 1.00 94.12 162 TYR A CA 1
ATOM 1256 C C . TYR A 1 162 ? -1.863 -4.372 -6.268 1.00 94.12 162 TYR A C 1
ATOM 1258 O O . TYR A 1 162 ? -2.696 -5.255 -6.476 1.00 94.12 162 TYR A O 1
ATOM 1266 N N . HIS A 1 163 ? -2.227 -3.125 -5.977 1.00 92.62 163 HIS A N 1
ATOM 1267 C CA . HIS A 1 163 ? -3.633 -2.715 -5.953 1.00 92.62 163 HIS A CA 1
ATOM 1268 C C . HIS A 1 163 ? -4.152 -2.414 -7.362 1.00 92.62 163 HIS A C 1
ATOM 1270 O O . HIS A 1 163 ? -5.226 -2.875 -7.762 1.00 92.62 163 HIS A O 1
ATOM 1276 N N . GLU A 1 164 ? -3.364 -1.672 -8.135 1.00 89.62 164 GLU A N 1
ATOM 1277 C CA . GLU A 1 164 ? -3.725 -1.169 -9.458 1.00 89.62 164 GLU A CA 1
ATOM 1278 C C . GLU A 1 164 ? -2.555 -1.305 -10.440 1.00 89.62 164 GLU A C 1
ATOM 1280 O O . GLU A 1 164 ? -1.387 -1.368 -10.055 1.00 89.62 164 GLU A O 1
ATOM 1285 N N . PHE A 1 165 ? -2.887 -1.341 -11.727 1.00 88.31 165 PHE A N 1
ATOM 1286 C CA . PHE A 1 165 ? -1.932 -1.316 -12.828 1.00 88.31 165 PHE A CA 1
ATOM 1287 C C . PHE A 1 165 ? -2.407 -0.284 -13.846 1.00 88.31 165 PHE A C 1
ATOM 1289 O O . PHE A 1 165 ? -3.580 -0.284 -14.227 1.00 88.31 165 PHE A O 1
ATOM 1296 N N . THR A 1 166 ? -1.504 0.591 -14.286 1.00 82.94 166 THR A N 1
ATOM 1297 C CA . THR A 1 166 ? -1.822 1.632 -15.267 1.00 82.94 166 THR A CA 1
ATOM 1298 C C . THR A 1 166 ? -0.921 1.523 -16.489 1.00 82.94 166 THR A C 1
ATOM 1300 O O . THR A 1 166 ? 0.283 1.734 -16.383 1.00 82.94 166 THR A O 1
ATOM 1303 N N . ILE A 1 167 ? -1.517 1.275 -17.660 1.00 79.00 167 ILE A N 1
ATOM 1304 C CA . ILE A 1 167 ? -0.802 1.226 -18.949 1.00 79.00 167 ILE A CA 1
ATOM 1305 C C . ILE A 1 167 ? -0.283 2.621 -19.330 1.00 79.00 167 ILE A C 1
ATOM 1307 O O . ILE A 1 167 ? 0.847 2.786 -19.769 1.00 79.00 167 ILE A O 1
ATOM 1311 N N . SER A 1 168 ? -1.101 3.651 -19.102 1.00 68.94 168 SER A N 1
ATOM 1312 C CA . SER A 1 168 ? -0.876 5.017 -19.590 1.00 68.94 168 SER A CA 1
ATOM 1313 C C . SER A 1 168 ? 0.274 5.778 -18.914 1.00 68.94 168 SER A C 1
ATOM 1315 O O . SER A 1 168 ? 0.560 6.902 -19.313 1.00 68.94 168 SER A O 1
ATOM 1317 N N . GLN A 1 169 ? 0.888 5.217 -17.870 1.00 63.69 169 GLN A N 1
ATOM 1318 C CA . GLN A 1 169 ? 2.003 5.815 -17.127 1.00 63.69 169 GLN A CA 1
ATOM 1319 C C . GLN A 1 169 ? 3.146 4.807 -17.036 1.00 63.69 169 GLN A C 1
ATOM 1321 O O . GLN A 1 169 ? 3.366 4.209 -15.984 1.00 63.69 169 GLN A O 1
ATOM 1326 N N . ASP A 1 170 ? 3.805 4.563 -18.168 1.00 71.75 170 ASP A N 1
ATOM 1327 C CA . ASP A 1 170 ? 4.989 3.702 -18.267 1.00 71.75 170 ASP A CA 1
ATOM 1328 C C . ASP A 1 170 ? 4.778 2.282 -17.722 1.00 71.75 170 ASP A C 1
ATOM 1330 O O . ASP A 1 170 ? 5.680 1.695 -17.132 1.00 71.75 170 ASP A O 1
ATOM 1334 N N . ASN A 1 171 ? 3.570 1.724 -17.883 1.00 85.69 171 ASN A N 1
ATOM 1335 C CA . ASN A 1 171 ? 3.214 0.404 -17.354 1.00 85.69 171 ASN A CA 1
ATOM 1336 C C . ASN A 1 171 ? 3.555 0.245 -15.860 1.00 85.69 171 ASN A C 1
ATOM 1338 O O . ASN A 1 171 ? 4.082 -0.781 -15.436 1.00 85.69 171 ASN A O 1
ATOM 1342 N N . CYS A 1 172 ? 3.288 1.256 -15.037 1.00 88.12 172 CYS A N 1
ATOM 1343 C CA . CYS A 1 172 ? 3.605 1.183 -13.614 1.00 88.12 172 CYS A CA 1
ATOM 1344 C C . CYS A 1 172 ? 2.556 0.400 -12.809 1.00 88.12 172 CYS A C 1
ATOM 1346 O O . CYS A 1 172 ? 1.340 0.532 -13.009 1.00 88.12 172 CYS A O 1
ATOM 1348 N N . LEU A 1 173 ? 3.047 -0.366 -11.834 1.00 91.56 173 LEU A N 1
ATOM 1349 C CA . LEU A 1 173 ? 2.239 -0.869 -10.727 1.00 91.56 173 LEU A CA 1
ATOM 1350 C C . LEU A 1 173 ? 1.906 0.275 -9.759 1.00 91.56 173 LEU A C 1
ATOM 1352 O O . LEU A 1 173 ? 2.623 1.273 -9.669 1.00 91.56 173 LEU A O 1
ATOM 1356 N N . ARG A 1 174 ? 0.822 0.123 -9.002 1.00 89.38 174 ARG A N 1
ATOM 1357 C CA . ARG A 1 174 ? 0.355 1.092 -8.004 1.00 89.38 174 ARG A CA 1
ATOM 1358 C C . ARG A 1 174 ? 0.026 0.392 -6.701 1.00 89.38 174 ARG A C 1
ATOM 1360 O O . ARG A 1 174 ? -0.686 -0.611 -6.710 1.00 89.38 174 ARG A O 1
ATOM 1367 N N . VAL A 1 175 ? 0.495 0.995 -5.607 1.00 91.88 175 VAL A N 1
ATOM 1368 C CA . VAL A 1 175 ? 0.394 0.486 -4.234 1.00 91.88 175 VAL A CA 1
ATOM 1369 C C . VAL A 1 175 ? 0.903 -0.952 -4.169 1.00 91.88 175 VAL A C 1
ATOM 1371 O O . VAL A 1 175 ? 0.161 -1.909 -4.384 1.00 91.88 175 VAL A O 1
ATOM 1374 N N . VAL A 1 176 ? 2.202 -1.096 -3.923 1.00 94.19 176 VAL A N 1
ATOM 1375 C CA . VAL A 1 176 ? 2.903 -2.376 -4.031 1.00 94.19 176 VAL A CA 1
ATOM 1376 C C . VAL A 1 176 ? 3.332 -2.866 -2.650 1.00 94.19 176 VAL A C 1
ATOM 1378 O O . VAL A 1 176 ? 3.879 -2.096 -1.861 1.00 94.19 176 VAL A O 1
ATOM 1381 N N . SER A 1 177 ? 3.106 -4.144 -2.348 1.00 95.06 177 SER A N 1
ATOM 1382 C CA . SER A 1 177 ? 3.582 -4.783 -1.114 1.00 95.06 177 SER A CA 1
ATOM 1383 C C . SER A 1 177 ? 4.220 -6.135 -1.374 1.00 95.06 177 SER A C 1
ATOM 1385 O O . SER A 1 177 ? 3.739 -6.914 -2.191 1.00 95.06 177 SER A O 1
ATOM 1387 N N . GLU A 1 178 ? 5.291 -6.416 -0.642 1.00 94.44 178 GLU A N 1
ATOM 1388 C CA . GLU A 1 178 ? 6.006 -7.683 -0.690 1.00 94.44 178 GLU A CA 1
ATOM 1389 C C . GLU A 1 178 ? 5.123 -8.796 -0.138 1.00 94.44 178 GLU A C 1
ATOM 1391 O O . GLU A 1 178 ? 4.547 -8.689 0.952 1.00 94.44 178 GLU A O 1
ATOM 1396 N N . ILE A 1 179 ? 5.090 -9.898 -0.876 1.00 92.88 179 ILE A N 1
ATOM 1397 C CA . ILE A 1 179 ? 4.464 -11.143 -0.451 1.00 92.88 179 ILE A CA 1
ATOM 1398 C C . ILE A 1 179 ? 5.466 -12.285 -0.566 1.00 92.88 179 ILE A C 1
ATOM 1400 O O . ILE A 1 179 ? 6.463 -12.190 -1.279 1.00 92.88 179 ILE A O 1
ATOM 1404 N N . GLN A 1 180 ? 5.183 -13.391 0.113 1.00 85.62 180 GLN A N 1
ATOM 1405 C CA . GLN A 1 180 ? 5.904 -14.638 -0.104 1.00 85.62 180 GLN A CA 1
ATOM 1406 C C . GLN A 1 180 ? 4.934 -15.672 -0.685 1.00 85.62 180 GLN A C 1
ATOM 1408 O O . GLN A 1 180 ? 3.824 -15.807 -0.173 1.00 85.62 180 GLN A O 1
ATOM 1413 N N . PRO A 1 181 ? 5.325 -16.418 -1.732 1.00 70.88 181 PRO A N 1
ATOM 1414 C CA . PRO A 1 181 ? 4.429 -17.349 -2.421 1.00 70.88 181 PRO A CA 1
ATOM 1415 C C . PRO A 1 181 ? 3.959 -18.513 -1.537 1.00 70.88 181 PRO A C 1
ATOM 1417 O O . PRO A 1 181 ? 2.901 -19.071 -1.786 1.00 70.88 181 PRO A O 1
ATOM 1420 N N . HIS A 1 182 ? 4.709 -18.847 -0.483 1.00 69.38 182 HIS A N 1
ATOM 1421 C CA . HIS A 1 182 ? 4.355 -19.890 0.482 1.00 69.38 182 HIS A CA 1
ATOM 1422 C C . HIS A 1 182 ? 3.492 -19.376 1.650 1.00 69.38 182 HIS A C 1
ATOM 1424 O O . HIS A 1 182 ? 3.248 -20.115 2.603 1.00 69.38 182 HIS A O 1
ATOM 1430 N N . MET A 1 183 ? 3.049 -18.110 1.630 1.00 64.12 183 MET A N 1
ATOM 1431 C CA . MET A 1 183 ? 2.069 -1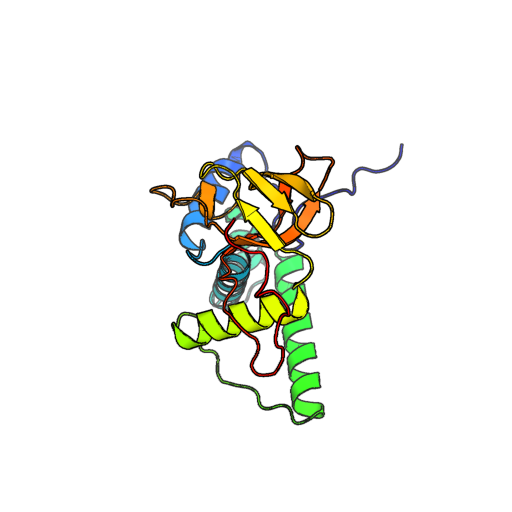7.608 2.598 1.00 64.12 183 MET A CA 1
ATOM 1432 C C . MET A 1 183 ? 0.696 -18.187 2.259 1.00 64.12 183 MET A C 1
ATOM 1434 O O . MET A 1 183 ? -0.176 -17.502 1.730 1.00 64.12 183 MET A O 1
ATOM 1438 N N . GLU A 1 184 ? 0.516 -19.472 2.545 1.00 47.41 184 GLU A N 1
ATOM 1439 C CA . GLU A 1 184 ? -0.763 -20.148 2.403 1.00 47.41 184 GLU A CA 1
ATOM 1440 C C . GLU A 1 184 ? -1.793 -19.484 3.325 1.00 47.41 184 GLU A C 1
ATOM 1442 O O . GLU A 1 184 ? -1.560 -19.253 4.521 1.00 47.41 184 GLU A O 1
ATOM 1447 N N . CYS A 1 185 ? -2.963 -19.175 2.764 1.00 43.47 185 CYS A N 1
ATOM 1448 C CA . CYS A 1 185 ? -4.164 -19.042 3.571 1.00 43.47 185 CYS A CA 1
ATOM 1449 C C . CYS A 1 185 ? -4.428 -20.417 4.202 1.00 43.47 185 CYS A C 1
ATOM 1451 O O . CYS A 1 185 ? -4.462 -21.402 3.460 1.00 43.47 185 CYS A O 1
ATOM 1453 N N . PRO A 1 186 ? -4.636 -20.524 5.527 1.00 36.78 186 PRO A N 1
ATOM 1454 C CA . PRO A 1 186 ? -5.028 -21.794 6.121 1.00 36.78 186 PRO A CA 1
ATOM 1455 C C . PRO A 1 186 ? -6.368 -22.214 5.497 1.00 36.78 186 PRO A C 1
ATOM 1457 O O . PRO A 1 186 ? -7.400 -21.618 5.793 1.00 36.78 186 PRO A O 1
ATOM 1460 N N . GLY A 1 187 ? -6.328 -23.177 4.569 1.00 48.00 187 GLY A N 1
ATOM 1461 C CA . GLY A 1 187 ? -7.499 -23.709 3.860 1.00 48.00 187 GLY A CA 1
ATOM 1462 C C . GLY A 1 187 ? -7.486 -23.647 2.325 1.00 48.00 187 GLY A C 1
ATOM 1463 O O . GLY A 1 187 ? -8.452 -24.108 1.725 1.00 48.00 187 GLY A O 1
ATOM 1464 N N . GLY A 1 188 ? -6.442 -23.129 1.669 1.00 41.19 188 GLY A N 1
ATOM 1465 C CA . GLY A 1 188 ? -6.381 -23.065 0.200 1.00 41.19 188 GLY A CA 1
ATOM 1466 C C . GLY A 1 188 ? -5.068 -23.597 -0.360 1.00 41.19 188 GLY A C 1
ATOM 1467 O O . GLY A 1 188 ? -4.122 -22.832 -0.516 1.00 41.19 188 GLY A O 1
ATOM 1468 N N . GLY A 1 189 ? -5.014 -24.894 -0.673 1.00 36.16 189 GLY A N 1
ATOM 1469 C CA . GLY A 1 189 ? -3.891 -25.479 -1.405 1.00 36.16 189 GLY A CA 1
ATOM 1470 C C . GLY A 1 189 ? -3.824 -24.905 -2.820 1.00 36.16 189 GLY A C 1
ATOM 1471 O O . GLY A 1 189 ? -4.778 -25.029 -3.588 1.00 36.16 189 GLY A O 1
ATOM 1472 N N . MET A 1 190 ? -2.705 -24.277 -3.173 1.00 42.50 190 MET A N 1
ATOM 1473 C CA . MET A 1 190 ? -2.426 -23.921 -4.560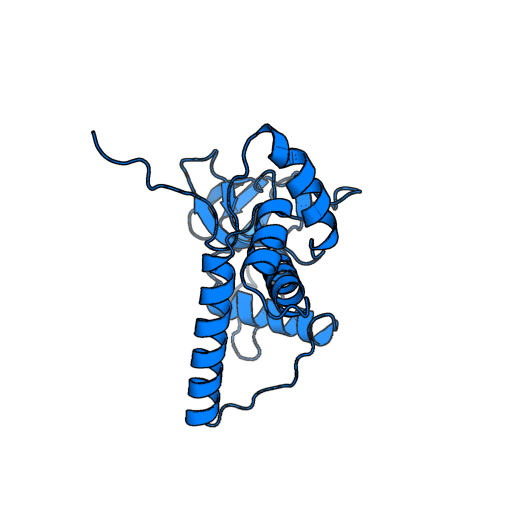 1.00 42.50 190 MET A CA 1
ATOM 1474 C C . MET A 1 190 ? -1.749 -25.113 -5.227 1.00 42.50 190 MET A C 1
ATOM 1476 O O . MET A 1 190 ? -0.604 -25.443 -4.933 1.00 42.50 190 MET A O 1
ATOM 1480 N N . ALA A 1 191 ? -2.481 -25.761 -6.134 1.00 45.94 191 ALA A N 1
ATOM 1481 C CA . ALA A 1 191 ? -1.920 -26.698 -7.092 1.00 45.94 191 ALA A CA 1
ATOM 1482 C C . ALA A 1 191 ? -0.771 -26.009 -7.845 1.00 45.94 191 ALA A C 1
ATOM 1484 O O . ALA A 1 191 ? -0.984 -25.049 -8.585 1.00 45.94 191 ALA A O 1
ATOM 1485 N N . GLY A 1 192 ? 0.450 -26.478 -7.610 1.00 41.31 192 GLY A N 1
ATOM 1486 C CA . GLY A 1 192 ? 1.647 -25.891 -8.200 1.00 41.31 192 GLY A CA 1
ATOM 1487 C C . GLY A 1 192 ? 2.950 -26.595 -7.838 1.00 41.31 192 GLY A C 1
ATOM 1488 O O . GLY A 1 192 ? 4.006 -26.006 -8.024 1.00 41.31 192 GLY A O 1
ATOM 1489 N N . GLU A 1 193 ? 2.904 -27.835 -7.348 1.00 40.53 193 GLU A N 1
ATOM 1490 C CA . GLU A 1 193 ? 4.057 -28.734 -7.398 1.00 40.53 193 GLU A CA 1
ATOM 1491 C C . GLU A 1 193 ? 3.887 -29.639 -8.617 1.00 40.53 193 GLU A C 1
ATOM 1493 O O . GLU A 1 193 ? 2.951 -30.435 -8.684 1.00 40.53 193 GLU A O 1
ATOM 1498 N N . GLY A 1 194 ? 4.768 -29.491 -9.608 1.00 42.53 194 GLY A N 1
ATOM 1499 C CA . GLY A 1 194 ? 4.847 -30.436 -10.720 1.00 42.53 194 GLY A CA 1
ATOM 1500 C C . GLY A 1 194 ? 5.180 -29.825 -12.072 1.00 42.53 194 GLY A C 1
ATOM 1501 O O . GLY A 1 194 ? 4.371 -29.927 -12.979 1.00 42.53 194 GLY A O 1
ATOM 1502 N N . LEU A 1 195 ? 6.368 -29.237 -12.205 1.00 38.50 195 LEU A N 1
ATOM 1503 C CA . LEU A 1 195 ? 7.152 -29.107 -13.445 1.00 38.50 195 LEU A CA 1
ATOM 1504 C C . LEU A 1 195 ? 8.593 -28.876 -12.940 1.00 38.50 195 LEU A C 1
ATOM 1506 O O . LEU A 1 195 ? 8.976 -27.747 -12.667 1.00 38.50 195 LEU A O 1
ATOM 1510 N N . GLY A 1 196 ? 9.345 -29.895 -12.531 1.00 32.75 196 GLY A N 1
ATOM 1511 C CA . GLY A 1 196 ? 9.729 -31.047 -13.337 1.00 32.75 196 GLY A CA 1
ATOM 1512 C C . GLY A 1 196 ? 11.151 -30.786 -13.826 1.00 32.75 196 GLY A C 1
ATOM 1513 O O . GLY A 1 196 ? 11.329 -30.131 -14.847 1.00 32.75 196 GLY A O 1
ATOM 1514 N N . GLU A 1 197 ? 12.136 -31.238 -13.047 1.00 35.28 197 GLU A N 1
ATOM 1515 C CA . GLU A 1 197 ? 13.505 -31.445 -13.521 1.00 35.28 197 GLU A CA 1
ATOM 1516 C C . GLU A 1 197 ? 13.474 -32.362 -14.753 1.00 35.28 197 GLU A C 1
ATOM 1518 O O . GLU A 1 197 ? 12.946 -33.473 -14.675 1.00 35.28 197 GLU A O 1
ATOM 1523 N N . ALA A 1 198 ? 14.031 -31.884 -15.866 1.00 33.62 198 ALA A N 1
ATOM 1524 C CA . ALA A 1 198 ? 14.649 -32.664 -16.939 1.00 33.62 198 ALA A CA 1
ATOM 1525 C C . ALA A 1 198 ? 15.486 -31.723 -17.817 1.00 33.62 198 ALA A C 1
ATOM 1527 O O . ALA A 1 198 ? 14.932 -30.686 -18.254 1.00 33.62 198 ALA A O 1
#